Protein AF-H8WH70-F1 (afdb_monomer_lite)

Sequence (294 aa):
MSYQLSHCEQKYVESQSQKEDKSSRESLALGEIQIDGNFLSKYRKFVKLRIENEFGDESVRRLPQNLEIHMALKKLFNFLLGGRKTPIKVADELVLDLKKGDILRLPENLKIWVKTLNSERTDFEEILPILDSSCLPLETLKLENARLHNLQNLVFRTAQNVEIWGVHDEDSDDSGSESDGEDGNEEEEEEEDEQELWLSEFQKLPNKNIFIDYRLYEQARIMDLIEFWMENGKEIGTIWNFGRRPCENLFRELDTIKKEIGGAYRRVSIRNALILPLNDASQLISSQNAKVPL

Structure (mmCIF, N/CA/C/O backbone):
data_AF-H8WH70-F1
#
_entry.id   AF-H8WH70-F1
#
loop_
_atom_site.group_PDB
_atom_site.id
_atom_site.type_symbol
_atom_site.label_atom_id
_atom_site.label_alt_id
_atom_site.label_comp_id
_atom_site.label_asym_id
_atom_site.label_entity_id
_atom_site.label_seq_id
_atom_site.pdbx_PDB_ins_code
_atom_site.Cartn_x
_atom_site.Cartn_y
_atom_site.Cartn_z
_atom_site.occupancy
_atom_site.B_iso_or_equiv
_atom_site.auth_seq_id
_atom_site.auth_comp_id
_atom_site.auth_asym_id
_atom_site.auth_atom_id
_atom_site.pdbx_PDB_model_num
ATOM 1 N N . MET A 1 1 ? -18.800 -9.204 10.942 1.00 53.69 1 MET A N 1
ATOM 2 C CA . MET A 1 1 ? -19.639 -8.592 12.005 1.00 53.69 1 MET A CA 1
ATOM 3 C C . MET A 1 1 ? -19.230 -7.131 12.139 1.00 53.69 1 MET A C 1
ATOM 5 O O . MET A 1 1 ? -18.062 -6.879 12.412 1.00 53.69 1 MET A O 1
ATOM 9 N N . SER A 1 2 ? -20.137 -6.196 11.869 1.00 51.31 2 SER A N 1
ATOM 10 C CA . SER A 1 2 ? -19.906 -4.748 11.870 1.00 51.31 2 SER A CA 1
ATOM 11 C C . SER A 1 2 ? -20.588 -4.090 13.076 1.00 51.31 2 SER A C 1
ATOM 13 O O . SER A 1 2 ? -21.641 -4.518 13.556 1.00 51.31 2 SER A O 1
ATOM 15 N N . TYR A 1 3 ? -19.961 -3.042 13.607 1.00 61.47 3 TYR A N 1
ATOM 16 C CA . TYR A 1 3 ? -20.481 -2.278 14.740 1.00 61.47 3 TYR A CA 1
ATOM 17 C C . TYR A 1 3 ? -20.693 -0.838 14.291 1.00 61.47 3 TYR A C 1
ATOM 19 O O . TYR A 1 3 ? -19.752 -0.197 13.833 1.00 61.47 3 TYR A O 1
ATOM 27 N N . GLN A 1 4 ? -21.906 -0.314 14.454 1.00 62.16 4 GLN A N 1
ATOM 28 C CA . GLN A 1 4 ? -22.239 1.055 14.077 1.00 62.16 4 GLN A CA 1
ATOM 29 C C . GLN A 1 4 ? -22.869 1.787 15.263 1.00 62.16 4 GLN A C 1
ATOM 31 O O . GLN A 1 4 ? -23.868 1.353 15.842 1.00 62.16 4 GLN A O 1
ATOM 36 N N . LEU A 1 5 ? -22.317 2.941 15.628 1.00 53.22 5 LEU A N 1
ATOM 37 C CA . LEU A 1 5 ? -22.967 3.846 16.569 1.00 53.22 5 LEU A CA 1
ATOM 38 C C . LEU A 1 5 ? -23.695 4.928 15.771 1.00 53.22 5 LEU A C 1
ATOM 40 O O . LEU A 1 5 ? -23.075 5.619 14.972 1.00 53.22 5 LEU A O 1
ATOM 44 N N . SER A 1 6 ? -25.004 5.073 15.972 1.00 59.25 6 SER A N 1
ATOM 45 C CA . SER A 1 6 ? -25.808 6.055 15.234 1.00 59.25 6 SER A CA 1
ATOM 46 C C . SER A 1 6 ? -26.632 6.928 16.172 1.00 59.25 6 SER A C 1
ATOM 48 O O . SER A 1 6 ? -27.155 6.483 17.203 1.00 59.25 6 SER A O 1
ATOM 50 N N . HIS A 1 7 ? -26.756 8.200 15.800 1.00 52.31 7 HIS A N 1
ATOM 51 C CA . HIS A 1 7 ? -27.693 9.110 16.434 1.00 52.31 7 HIS A CA 1
ATOM 52 C C . HIS A 1 7 ? -29.081 8.885 15.825 1.00 52.31 7 HIS A C 1
ATOM 54 O O . HIS A 1 7 ? -29.274 9.008 14.618 1.00 52.31 7 HIS A O 1
ATOM 60 N N . CYS A 1 8 ? -30.059 8.518 16.652 1.00 56.91 8 CYS A N 1
ATOM 61 C CA . CYS A 1 8 ? -31.410 8.272 16.173 1.00 56.91 8 CYS A CA 1
ATOM 62 C C . CYS A 1 8 ? -32.201 9.584 16.192 1.00 56.91 8 CYS A C 1
ATOM 64 O O . CYS A 1 8 ? -32.620 10.050 17.252 1.00 56.91 8 CYS A O 1
ATOM 66 N N . GLU A 1 9 ? -32.422 10.178 15.018 1.00 48.84 9 GLU A N 1
ATOM 67 C CA . GLU A 1 9 ? -33.269 11.373 14.883 1.00 48.84 9 GLU A CA 1
ATOM 68 C C . GLU A 1 9 ? -34.769 11.061 14.905 1.00 48.84 9 GLU A C 1
ATOM 70 O O . GLU A 1 9 ? -35.591 11.956 15.122 1.00 48.84 9 GLU A O 1
ATOM 75 N N . GLN A 1 10 ? -35.141 9.790 14.715 1.00 48.34 10 GLN A N 1
ATOM 76 C CA . GLN A 1 10 ? -36.536 9.367 14.751 1.00 48.34 10 GLN A CA 1
ATOM 77 C C . GLN A 1 10 ? -37.140 9.623 16.137 1.00 48.34 10 GLN A C 1
ATOM 79 O O . GLN A 1 10 ? -36.789 8.997 17.140 1.00 48.34 10 GLN A O 1
ATOM 84 N N . LYS A 1 11 ? -38.085 10.565 16.159 1.00 50.88 11 LYS A N 1
ATOM 85 C CA . LYS A 1 11 ? -38.928 10.925 17.296 1.00 50.88 11 LYS A CA 1
ATOM 86 C C . LYS A 1 11 ? -39.788 9.720 17.686 1.00 50.88 11 LYS A C 1
ATOM 88 O O . LYS A 1 11 ? -40.728 9.380 16.977 1.00 50.88 11 LYS A O 1
ATOM 93 N N . TYR A 1 12 ? -39.482 9.081 18.813 1.00 53.69 12 TYR A N 1
ATOM 94 C CA . TYR A 1 12 ? -40.254 7.937 19.309 1.00 53.69 12 TYR A CA 1
ATOM 95 C C . TYR A 1 12 ? -41.153 8.337 20.484 1.00 53.69 12 TYR A C 1
ATOM 97 O O . TYR A 1 12 ? -40.737 9.125 21.333 1.00 53.69 12 TYR A O 1
ATOM 105 N N . VAL A 1 13 ? -42.366 7.779 20.546 1.00 50.16 13 VAL A N 1
ATOM 106 C CA . VAL A 1 13 ? -43.286 7.929 21.687 1.00 50.16 13 VAL A CA 1
ATOM 107 C C . VAL A 1 13 ? -42.958 6.850 22.722 1.00 50.16 13 VAL A C 1
ATOM 109 O O . VAL A 1 13 ? -42.978 5.664 22.407 1.00 50.16 13 VAL A O 1
ATOM 112 N N . GLU A 1 14 ? -42.632 7.249 23.952 1.00 51.34 14 GLU A N 1
ATOM 113 C CA . GLU A 1 14 ? -42.300 6.324 25.050 1.00 51.34 14 GLU A CA 1
ATOM 114 C C . GLU A 1 14 ? -43.412 5.293 25.333 1.00 51.34 14 GLU A C 1
ATOM 116 O O . GLU A 1 14 ? -44.601 5.636 25.375 1.00 51.34 14 GLU A O 1
ATOM 121 N N . SER A 1 15 ? -43.018 4.045 25.618 1.00 53.97 15 SER A N 1
ATOM 122 C CA . SER A 1 15 ? -43.912 3.010 26.159 1.00 53.97 15 SER A CA 1
ATOM 123 C C . SER A 1 15 ? -44.280 3.299 27.624 1.00 53.97 15 SER A C 1
ATOM 125 O O . SER A 1 15 ? -43.563 4.014 28.321 1.00 53.97 15 SER A O 1
ATOM 127 N N . GLN A 1 16 ? -45.387 2.736 28.127 1.00 50.12 16 GLN A N 1
ATOM 128 C CA . GLN A 1 16 ? -45.854 2.957 29.512 1.00 50.12 16 GLN A CA 1
ATOM 129 C C . GLN A 1 16 ? -44.801 2.598 30.578 1.00 50.12 16 GLN A C 1
ATOM 131 O O . GLN A 1 16 ? -44.594 3.379 31.499 1.00 50.12 16 GLN A O 1
ATOM 136 N N . SER A 1 17 ? -44.043 1.516 30.385 1.00 52.09 17 SER A N 1
ATOM 137 C CA . SER A 1 17 ? -42.942 1.116 31.278 1.00 52.09 17 SER A CA 1
ATOM 138 C C . SER A 1 17 ? -41.791 2.128 31.360 1.00 52.09 17 SER A C 1
ATOM 140 O O . SER A 1 17 ? -41.092 2.192 32.363 1.00 52.09 17 SER A O 1
ATOM 142 N N . GLN A 1 18 ? -41.590 2.944 30.319 1.00 50.44 18 GLN A N 1
ATOM 143 C CA . GLN A 1 18 ? -40.553 3.985 30.275 1.00 50.44 18 GLN A CA 1
ATOM 144 C C . GLN A 1 18 ? -41.021 5.300 30.919 1.00 50.44 18 GLN A C 1
ATOM 146 O O . GLN A 1 18 ? -40.196 6.159 31.222 1.00 50.44 18 GLN A O 1
ATOM 151 N N . LYS A 1 19 ? -42.332 5.458 31.149 1.00 52.22 19 LYS A N 1
ATOM 152 C CA . LYS A 1 19 ? -42.906 6.609 31.861 1.00 52.22 19 LYS A CA 1
ATOM 153 C C . LYS A 1 19 ? -42.832 6.447 33.377 1.00 52.22 19 LYS A C 1
ATOM 155 O O . LYS A 1 19 ? -42.728 7.447 34.072 1.00 52.22 19 LYS A O 1
ATOM 160 N N . GLU A 1 20 ? -42.857 5.222 33.891 1.00 47.50 20 GLU A N 1
ATOM 161 C CA . GLU A 1 20 ? -42.817 4.956 35.337 1.00 47.50 20 GLU A CA 1
ATOM 162 C C . GLU A 1 20 ? -41.430 5.237 35.955 1.00 47.50 20 GLU A C 1
ATOM 164 O O . GLU A 1 20 ? -41.351 5.706 37.087 1.00 47.50 20 GLU A O 1
ATOM 169 N N . ASP A 1 21 ? -40.346 5.105 35.177 1.00 48.50 21 ASP A N 1
ATOM 170 C CA . ASP A 1 21 ? -38.965 5.459 35.576 1.00 48.50 21 ASP A CA 1
ATOM 171 C C . ASP A 1 21 ? -38.731 6.988 35.714 1.00 48.50 21 ASP A C 1
ATOM 173 O O . ASP A 1 21 ? -37.667 7.438 36.139 1.00 48.50 21 ASP A O 1
ATOM 177 N N . LYS A 1 22 ? -39.729 7.822 35.372 1.00 47.59 22 LYS A N 1
ATOM 178 C CA . LYS A 1 22 ? -39.686 9.288 35.548 1.00 47.59 22 LYS A CA 1
ATOM 179 C C . LYS A 1 22 ? -39.993 9.740 36.976 1.00 47.59 22 LYS A C 1
ATOM 181 O O . LYS A 1 22 ? -39.433 10.735 37.433 1.00 47.59 22 LYS A O 1
ATOM 186 N N . SER A 1 23 ? -40.821 8.990 37.709 1.00 50.69 23 SER A N 1
ATOM 187 C CA . SER A 1 23 ? -41.337 9.408 39.023 1.00 50.69 23 SER A CA 1
ATOM 188 C C . SER A 1 23 ? -40.252 9.604 40.088 1.00 50.69 23 SER A C 1
ATOM 190 O O . SER A 1 23 ? -40.472 10.338 41.045 1.00 50.69 23 SER A O 1
ATOM 192 N N . SER A 1 24 ? -39.098 8.951 39.953 1.00 46.25 24 SER A N 1
ATOM 193 C CA . SER A 1 24 ? -37.993 9.018 40.917 1.00 46.25 24 SER A CA 1
ATOM 194 C C . SER A 1 24 ? -36.972 10.123 40.611 1.00 46.25 24 SER A C 1
ATOM 196 O O . SER A 1 24 ? -36.137 10.422 41.460 1.00 46.25 24 SER A O 1
ATOM 198 N N . ARG A 1 25 ? -37.027 10.742 39.420 1.00 44.59 25 ARG A N 1
ATOM 199 C CA . ARG A 1 25 ? -36.109 11.818 38.987 1.00 44.59 25 ARG A CA 1
ATOM 200 C C . ARG A 1 25 ? -36.767 13.195 38.869 1.00 44.59 25 ARG A C 1
ATOM 202 O O . ARG A 1 25 ? -36.055 14.173 38.682 1.00 44.59 25 ARG A O 1
ATOM 209 N N . GLU A 1 26 ? -38.094 13.265 38.964 1.00 52.88 26 GLU A N 1
ATOM 210 C CA . GLU A 1 26 ? -38.903 14.480 38.764 1.00 52.88 26 GLU A CA 1
ATOM 211 C C . GLU A 1 26 ? -39.469 15.065 40.078 1.00 52.88 26 GLU A C 1
ATOM 213 O O . GLU A 1 26 ? -40.305 15.966 40.043 1.00 52.88 26 GLU A O 1
ATOM 218 N N . SER A 1 27 ? -39.030 14.591 41.254 1.00 52.28 27 SER A N 1
ATOM 219 C CA . SER A 1 27 ? -39.381 15.244 42.522 1.00 52.28 27 SER A CA 1
ATOM 220 C C . SER A 1 27 ? -38.612 16.561 42.652 1.00 52.28 27 SER A C 1
ATOM 222 O O . SER A 1 27 ? -37.427 16.546 42.988 1.00 52.28 27 SER A O 1
ATOM 224 N N . LEU A 1 28 ? -39.281 17.683 42.386 1.00 53.41 28 LEU A N 1
ATOM 225 C CA . LEU A 1 28 ? -38.739 19.015 42.657 1.00 53.41 28 LEU A CA 1
ATOM 226 C C . LEU A 1 28 ? -38.377 19.120 44.143 1.00 53.41 28 LEU A C 1
ATOM 228 O O . LEU A 1 28 ? -39.193 18.804 45.016 1.00 53.41 28 LEU A O 1
ATOM 232 N N . ALA A 1 29 ? -37.148 19.537 44.433 1.00 49.06 29 ALA A N 1
ATOM 233 C CA . ALA A 1 29 ? -36.724 19.779 45.805 1.00 49.06 29 ALA A CA 1
ATOM 234 C C . ALA A 1 29 ? -37.395 21.051 46.355 1.00 49.06 29 ALA A C 1
ATOM 236 O O . ALA A 1 29 ? -37.843 21.929 45.615 1.00 49.06 29 ALA A O 1
ATOM 237 N N . LEU A 1 30 ? -37.470 21.167 47.683 1.00 33.56 30 LEU A N 1
ATOM 238 C CA . LEU A 1 30 ? -38.091 22.311 48.349 1.00 33.56 30 LEU A CA 1
ATOM 239 C C . LEU A 1 30 ? -37.309 23.599 48.013 1.00 33.56 30 LEU A C 1
ATOM 241 O O . LEU A 1 30 ? -36.189 23.779 48.484 1.00 33.56 30 LEU A O 1
ATOM 245 N N . GLY A 1 31 ? -37.895 24.468 47.180 1.00 40.88 31 GLY A N 1
ATOM 246 C CA . GLY A 1 31 ? -37.274 25.706 46.680 1.00 40.88 31 GLY A CA 1
ATOM 247 C C . GLY A 1 31 ? -37.166 25.810 45.152 1.00 40.88 31 GLY A C 1
ATOM 248 O O . GLY A 1 31 ? -36.866 26.889 44.647 1.00 40.88 31 GLY A O 1
ATOM 249 N N . GLU A 1 32 ? -37.444 24.739 44.407 1.00 43.69 32 GLU A N 1
ATOM 250 C CA . GLU A 1 32 ? -37.451 24.771 42.941 1.00 43.69 32 GLU A CA 1
ATOM 251 C C . GLU A 1 32 ? -38.824 25.203 42.402 1.00 43.69 32 GLU A C 1
ATOM 253 O O . GLU A 1 32 ? -39.864 24.691 42.818 1.00 43.69 32 GLU A O 1
ATOM 258 N N . ILE A 1 33 ? -38.834 26.153 41.461 1.00 49.28 33 ILE A N 1
ATOM 259 C CA . ILE A 1 33 ? -40.048 26.631 40.788 1.00 49.28 33 ILE A CA 1
ATOM 260 C C . ILE A 1 33 ? -39.930 26.307 39.299 1.00 49.28 33 ILE A C 1
ATOM 262 O O . ILE A 1 33 ? -39.035 26.800 38.616 1.00 49.28 33 ILE A O 1
ATOM 266 N N . GLN A 1 34 ? -40.858 25.496 38.794 1.00 47.78 34 GLN A N 1
ATOM 267 C CA . GLN A 1 34 ? -41.011 25.218 37.369 1.00 47.78 34 GLN A CA 1
ATOM 268 C C . GLN A 1 34 ? -41.993 26.225 36.755 1.00 47.78 34 GLN A C 1
ATOM 270 O O . GLN A 1 34 ? -43.126 26.348 37.219 1.00 47.78 34 GLN A O 1
ATOM 275 N N . ILE A 1 35 ? -41.569 26.930 35.706 1.00 40.97 35 ILE A N 1
ATOM 276 C CA . ILE A 1 35 ? -42.408 27.868 34.944 1.00 40.97 35 ILE A CA 1
ATOM 277 C C . ILE A 1 35 ? -42.761 27.222 33.593 1.00 40.97 35 ILE A C 1
ATOM 279 O O . ILE A 1 35 ? -41.939 26.505 33.029 1.00 40.97 35 ILE A O 1
ATOM 283 N N . ASP A 1 36 ? -43.993 27.445 33.120 1.00 38.25 36 ASP A N 1
ATOM 284 C CA . ASP A 1 36 ? -44.612 26.859 31.915 1.00 38.25 36 ASP A CA 1
ATOM 285 C C . ASP A 1 36 ? -44.826 25.338 31.955 1.00 38.25 36 ASP A C 1
ATOM 287 O O . ASP A 1 36 ? -44.148 24.547 31.300 1.00 38.25 36 ASP A O 1
ATOM 291 N N . GLY A 1 37 ? -45.838 24.943 32.736 1.00 48.38 37 GLY A N 1
ATOM 292 C CA . GLY A 1 37 ? -46.278 23.569 32.975 1.00 48.38 37 GLY A CA 1
ATOM 293 C C . GLY A 1 37 ? -46.032 22.571 31.836 1.00 48.38 37 GLY A C 1
ATOM 294 O O . GLY A 1 37 ? -46.544 22.707 30.732 1.00 48.38 37 GLY A O 1
ATOM 295 N N . ASN A 1 38 ? -45.279 21.522 32.168 1.00 51.47 38 ASN A N 1
ATOM 296 C CA . ASN A 1 38 ? -45.181 20.225 31.498 1.00 51.47 38 ASN A CA 1
ATOM 297 C C . ASN A 1 38 ? -45.275 20.184 29.957 1.00 51.47 38 ASN A C 1
ATOM 299 O O . ASN A 1 38 ? -45.849 19.246 29.401 1.00 51.47 38 ASN A O 1
ATOM 303 N N . PHE A 1 39 ? -44.617 21.095 29.234 1.00 45.25 39 PHE A N 1
ATOM 304 C CA . PHE A 1 39 ? -44.285 20.842 27.826 1.00 45.25 39 PHE A CA 1
ATOM 305 C C . PHE A 1 39 ? -42.979 20.044 27.702 1.00 45.25 39 PHE A C 1
ATOM 307 O O . PHE A 1 39 ? -42.038 20.411 27.002 1.00 45.25 39 PHE A O 1
ATOM 314 N N . LEU A 1 40 ? -42.914 18.900 28.390 1.00 48.03 40 LEU A N 1
ATOM 315 C CA . LEU A 1 40 ? -41.902 17.894 28.097 1.00 48.03 40 LEU A CA 1
ATOM 316 C C . LEU A 1 40 ? -42.238 17.305 26.726 1.00 48.03 40 LEU A C 1
ATOM 318 O O . LEU A 1 40 ? -43.254 16.623 26.565 1.00 48.03 40 LEU A O 1
ATOM 322 N N . SER A 1 41 ? -41.390 17.566 25.727 1.00 46.66 41 SER A N 1
ATOM 323 C CA . SER A 1 41 ? -41.472 16.885 24.434 1.00 46.66 41 SER A CA 1
ATOM 324 C C . SER A 1 41 ? -41.637 15.379 24.674 1.00 46.66 41 SER A C 1
ATOM 326 O O . SER A 1 41 ? -40.759 14.737 25.252 1.00 46.66 41 SER A O 1
ATOM 328 N N . LYS A 1 42 ? -42.753 14.794 24.208 1.00 51.25 42 LYS A N 1
ATOM 329 C CA . LYS A 1 42 ? -42.999 13.333 24.236 1.00 51.25 42 LYS A CA 1
ATOM 330 C C . LYS A 1 42 ? -41.977 12.544 23.408 1.00 51.25 42 LYS A C 1
ATOM 332 O O . LYS A 1 42 ? -42.004 11.317 23.412 1.00 51.25 42 LYS A O 1
ATOM 337 N N . TYR A 1 43 ? -41.110 13.257 22.696 1.00 49.53 43 TYR A N 1
ATOM 338 C CA . TYR A 1 43 ? -40.073 12.739 21.831 1.00 49.53 43 TYR A CA 1
ATOM 339 C C . TYR A 1 43 ? -38.712 13.098 22.421 1.00 49.53 43 TYR A C 1
ATOM 341 O O . TYR A 1 43 ? -38.390 14.280 22.576 1.00 49.53 43 TYR A O 1
ATOM 349 N N . ARG A 1 44 ? -37.906 12.079 22.725 1.00 54.97 44 ARG A N 1
ATOM 350 C CA . ARG A 1 44 ? -36.507 12.248 23.129 1.00 54.97 44 ARG A CA 1
ATOM 351 C C . ARG A 1 44 ? -35.589 11.729 22.027 1.00 54.97 44 ARG A C 1
ATOM 353 O O . ARG A 1 44 ? -35.833 10.661 21.470 1.00 54.97 44 ARG A O 1
ATOM 360 N N . LYS A 1 45 ? -34.531 12.487 21.739 1.00 57.94 45 LYS A N 1
ATOM 361 C CA . LYS A 1 45 ? -33.383 12.018 20.953 1.00 57.94 45 LYS A CA 1
ATOM 362 C C . LYS A 1 45 ? -32.544 11.094 21.844 1.00 57.94 45 LYS A C 1
ATOM 364 O O . LYS A 1 45 ? -32.428 11.343 23.045 1.00 57.94 45 LYS A O 1
ATOM 369 N N . PHE A 1 46 ? -32.004 10.012 21.293 1.00 61.81 46 PHE A N 1
ATOM 370 C CA . PHE A 1 46 ? -31.097 9.118 22.017 1.00 61.81 46 PHE A CA 1
ATOM 371 C C . PHE A 1 46 ? -30.047 8.529 21.077 1.00 61.81 46 PHE A C 1
ATOM 373 O O . PHE A 1 46 ? -30.286 8.332 19.883 1.00 61.81 46 PHE A O 1
ATOM 380 N N . VAL A 1 47 ? -28.887 8.206 21.642 1.00 67.19 47 VAL A N 1
ATOM 381 C CA . VAL A 1 47 ? -27.835 7.461 20.947 1.00 67.19 47 VAL A CA 1
ATOM 382 C C . VAL A 1 47 ? -28.168 5.970 21.021 1.00 67.19 47 VAL A C 1
ATOM 384 O O . VAL A 1 47 ? -28.521 5.461 22.092 1.00 67.19 47 VAL A O 1
ATOM 387 N N . LYS A 1 48 ? -28.068 5.258 19.895 1.00 74.56 48 LYS A N 1
ATOM 388 C CA . LYS A 1 48 ? -28.216 3.798 19.852 1.00 74.56 48 LYS A CA 1
ATOM 389 C C . LYS A 1 48 ? -26.939 3.140 19.337 1.00 74.56 48 LYS A C 1
ATOM 391 O O . LYS A 1 48 ? -26.334 3.605 18.374 1.00 7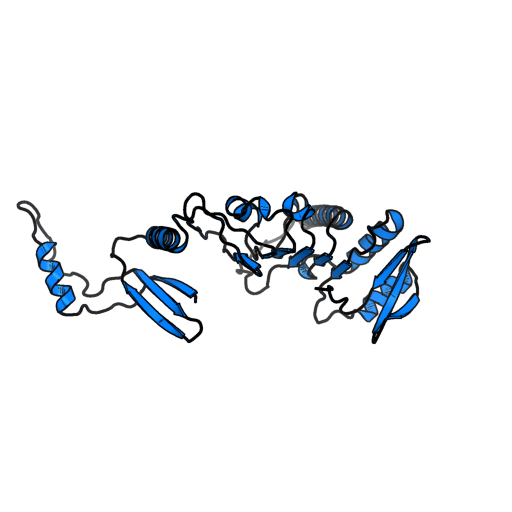4.56 48 LYS A O 1
ATOM 396 N N . LEU A 1 49 ? -26.553 2.044 19.980 1.00 72.56 49 LEU A N 1
ATOM 397 C CA . LEU A 1 49 ? -25.566 1.102 19.470 1.00 72.56 49 LEU A CA 1
ATOM 398 C C . LEU A 1 49 ? -26.286 0.087 18.591 1.00 72.56 49 LEU A C 1
ATOM 400 O O . LEU A 1 49 ? -27.203 -0.579 19.069 1.00 72.56 49 LEU A O 1
ATOM 404 N N . ARG A 1 50 ? -25.873 -0.007 17.332 1.00 74.62 50 ARG A N 1
ATOM 405 C CA . ARG A 1 50 ? -26.316 -1.001 16.360 1.00 74.62 50 ARG A CA 1
ATOM 406 C C . ARG A 1 50 ? -25.170 -1.988 16.135 1.00 74.62 50 ARG A C 1
ATOM 408 O O . ARG A 1 50 ? -24.029 -1.582 15.931 1.00 74.62 50 ARG A O 1
ATOM 415 N N . ILE A 1 51 ? -25.471 -3.275 16.210 1.00 69.62 51 ILE A N 1
ATOM 416 C CA . ILE A 1 51 ? -24.544 -4.357 15.875 1.00 69.62 51 ILE A CA 1
ATOM 417 C C . ILE A 1 51 ? -25.204 -5.147 14.764 1.00 69.62 51 ILE A C 1
ATOM 419 O O . ILE A 1 51 ? -26.336 -5.594 14.939 1.00 69.62 51 ILE A O 1
ATOM 423 N N . GLU A 1 52 ? -24.500 -5.307 13.657 1.00 72.44 52 GLU A N 1
ATOM 424 C CA . GLU A 1 52 ? -24.983 -6.022 12.487 1.00 72.44 52 GLU A CA 1
ATOM 425 C C . GLU A 1 52 ? -24.002 -7.152 12.164 1.00 72.44 52 GLU A C 1
ATOM 427 O O . GLU A 1 52 ? -22.778 -6.991 12.225 1.00 72.44 52 GLU A O 1
ATOM 432 N N . ASN A 1 53 ? -24.513 -8.350 11.901 1.00 72.00 53 ASN A N 1
ATOM 433 C CA . ASN A 1 53 ? -23.672 -9.431 11.399 1.00 72.00 53 ASN A CA 1
ATOM 434 C C . ASN A 1 53 ? -23.697 -9.468 9.864 1.00 72.00 53 ASN A C 1
ATOM 436 O O . ASN A 1 53 ? -24.491 -8.801 9.212 1.00 72.00 53 ASN A O 1
ATOM 440 N N . GLU A 1 54 ? -22.805 -10.260 9.276 1.00 73.31 54 GLU A N 1
ATOM 441 C CA . GLU A 1 54 ? -22.707 -10.418 7.815 1.00 73.31 54 GLU A CA 1
ATOM 442 C C . GLU A 1 54 ? -23.940 -11.080 7.174 1.00 73.31 54 GLU A C 1
ATOM 444 O O . GLU A 1 54 ? -24.078 -11.085 5.955 1.00 73.31 54 GLU A O 1
ATOM 449 N N . PHE A 1 55 ? -24.849 -11.607 7.995 1.00 75.81 55 PHE A N 1
ATOM 450 C CA . PHE A 1 55 ? -26.107 -12.220 7.583 1.00 75.81 55 PHE A CA 1
ATOM 451 C C . PHE A 1 55 ? -27.299 -11.250 7.689 1.00 75.81 55 PHE A C 1
ATOM 453 O O . PHE A 1 55 ? -28.428 -11.648 7.413 1.00 75.81 55 PHE A O 1
ATOM 460 N N . GLY A 1 56 ? -27.060 -9.986 8.068 1.00 72.44 56 GLY A N 1
ATOM 461 C CA . GLY A 1 56 ? -28.089 -8.955 8.222 1.00 72.44 56 GLY A CA 1
ATOM 462 C C . GLY A 1 56 ? -28.862 -9.009 9.546 1.00 72.44 56 GLY A C 1
ATOM 463 O O . GLY A 1 56 ? -29.828 -8.263 9.710 1.00 72.44 56 GLY A O 1
ATOM 464 N N . ASP A 1 57 ? -28.465 -9.856 10.506 1.00 74.44 57 ASP A N 1
ATOM 465 C CA . ASP A 1 57 ? -29.058 -9.823 11.844 1.00 74.44 57 ASP A CA 1
ATOM 466 C C . ASP A 1 57 ? -28.614 -8.553 12.568 1.00 74.44 57 ASP A C 1
ATOM 468 O O . ASP A 1 57 ? -27.419 -8.310 12.771 1.00 74.44 57 ASP A O 1
ATOM 472 N N . GLU A 1 58 ? -29.594 -7.771 13.014 1.00 79.69 58 GLU A N 1
ATOM 473 C CA . GLU A 1 58 ? -29.371 -6.515 13.716 1.00 79.69 58 GLU A CA 1
ATOM 474 C C . GLU A 1 58 ? -29.737 -6.640 15.200 1.00 79.69 58 GLU A C 1
ATOM 476 O O . GLU A 1 58 ? -30.838 -7.059 15.566 1.00 79.69 58 GLU A O 1
ATOM 481 N N . SER A 1 59 ? -28.846 -6.183 16.080 1.00 72.12 59 SER A N 1
ATOM 482 C CA . SER A 1 59 ? -29.185 -5.894 17.474 1.00 72.12 59 SER A CA 1
ATOM 483 C C . SER A 1 59 ? -28.985 -4.417 17.795 1.00 72.12 59 SER A C 1
ATOM 485 O O . SER A 1 59 ? -27.988 -3.798 17.422 1.00 72.12 59 SER A O 1
ATOM 487 N N . VAL A 1 60 ? -29.959 -3.836 18.503 1.00 74.00 60 VAL A N 1
ATOM 488 C CA . VAL A 1 60 ? -29.973 -2.410 18.847 1.00 74.00 60 VAL A CA 1
ATOM 489 C C . VAL A 1 60 ? -30.071 -2.225 20.350 1.00 74.00 60 VAL A C 1
ATOM 491 O O . VAL A 1 60 ? -31.012 -2.695 20.989 1.00 74.00 60 VAL A O 1
ATOM 494 N N . ARG A 1 61 ? -29.146 -1.452 20.920 1.00 72.50 61 ARG A N 1
ATOM 495 C CA . ARG A 1 61 ? -29.154 -1.065 22.332 1.00 72.50 61 ARG A CA 1
ATOM 496 C C . ARG A 1 61 ? -29.205 0.451 22.484 1.00 72.50 61 ARG A C 1
ATOM 498 O O . ARG A 1 61 ? -28.343 1.165 21.981 1.00 72.50 61 ARG A O 1
ATOM 505 N N . ARG A 1 62 ? -30.191 0.951 23.234 1.00 74.06 62 ARG A N 1
ATOM 506 C CA . ARG A 1 62 ? -30.264 2.371 23.620 1.00 74.06 62 ARG A CA 1
ATOM 507 C C . ARG A 1 62 ? -29.194 2.695 24.660 1.00 74.06 62 ARG A C 1
ATOM 509 O O . ARG A 1 62 ? -29.006 1.934 25.611 1.00 74.06 62 ARG A O 1
ATOM 516 N N . LEU A 1 63 ? -28.522 3.827 24.486 1.00 71.06 63 LEU A N 1
ATOM 517 C CA . LEU A 1 63 ? -27.537 4.349 25.428 1.00 71.06 63 LEU A CA 1
ATOM 518 C C . LEU A 1 63 ? -28.137 5.493 26.271 1.00 71.06 63 LEU A C 1
ATOM 520 O O . LEU A 1 63 ? -29.143 6.084 25.871 1.00 71.06 63 LEU A O 1
ATOM 524 N N . PRO A 1 64 ? -27.561 5.803 27.450 1.00 73.62 64 PRO A N 1
ATOM 525 C CA . PRO A 1 64 ? -28.021 6.906 28.296 1.00 73.62 64 PRO A CA 1
ATOM 526 C C . PRO A 1 64 ? -28.070 8.245 27.542 1.00 73.62 64 PRO A C 1
ATOM 528 O O . PRO A 1 64 ? -27.172 8.543 26.761 1.00 73.62 64 PRO A O 1
ATOM 531 N N . GLN A 1 65 ? -29.091 9.067 27.807 1.00 60.34 65 GLN A N 1
ATOM 532 C CA . GLN A 1 65 ? -29.381 10.293 27.036 1.00 60.34 65 GLN A CA 1
ATOM 533 C C . GLN A 1 65 ? -28.298 11.374 27.093 1.00 60.34 65 GLN A C 1
ATOM 535 O O . GLN A 1 65 ? -28.165 12.129 26.139 1.00 60.34 65 GLN A O 1
ATOM 540 N N . ASN A 1 66 ? -27.504 11.416 28.163 1.00 68.75 66 ASN A N 1
ATOM 541 C CA . ASN A 1 66 ? -26.444 12.415 28.336 1.00 68.75 66 ASN A CA 1
ATOM 542 C C . ASN A 1 66 ? -25.064 11.877 27.925 1.00 68.75 66 ASN A C 1
ATOM 544 O O . ASN A 1 66 ? -24.046 12.479 28.253 1.00 68.75 66 ASN A O 1
ATOM 548 N N . LEU A 1 67 ? -25.004 10.701 27.291 1.00 69.25 67 LEU A N 1
ATOM 549 C CA . LEU A 1 67 ? -23.740 10.120 26.864 1.00 69.25 67 LEU A CA 1
ATOM 550 C C . LEU A 1 67 ? -23.364 10.668 25.488 1.00 69.25 67 LEU A C 1
ATOM 552 O O . LEU A 1 67 ? -24.007 10.350 24.489 1.00 69.25 67 LEU A O 1
ATOM 556 N N . GLU A 1 68 ? -22.294 11.456 25.440 1.00 73.25 68 GLU A N 1
ATOM 557 C CA . GLU A 1 68 ? -21.729 11.943 24.184 1.00 73.25 68 GLU A CA 1
ATOM 558 C C . GLU A 1 68 ? -21.285 10.760 23.303 1.00 73.25 68 GLU A C 1
ATOM 560 O O . GLU A 1 68 ? -20.712 9.781 23.792 1.00 73.25 68 GLU A O 1
ATOM 565 N N . ILE A 1 69 ? -21.536 10.842 21.991 1.00 71.75 69 ILE A N 1
ATOM 566 C CA . ILE A 1 69 ? -21.256 9.768 21.014 1.00 71.75 69 ILE A CA 1
ATOM 567 C C . ILE A 1 69 ? -19.799 9.311 21.110 1.00 71.75 69 ILE A C 1
ATOM 569 O O . ILE A 1 69 ? -19.514 8.118 21.189 1.00 71.75 69 ILE A O 1
ATOM 573 N N . HIS A 1 70 ? -18.868 10.258 21.200 1.00 67.44 70 HIS A N 1
ATOM 574 C CA . HIS A 1 70 ? -17.450 9.947 21.309 1.00 67.44 70 HIS A CA 1
ATOM 575 C C . HIS A 1 70 ? -17.106 9.208 22.623 1.00 67.44 70 HIS A C 1
ATOM 577 O O . HIS A 1 70 ? -16.181 8.395 22.658 1.00 67.44 70 HIS A O 1
ATOM 583 N N . MET A 1 71 ? -17.837 9.460 23.721 1.00 75.56 71 MET A N 1
ATOM 584 C CA . MET A 1 71 ? -17.659 8.745 24.990 1.00 75.56 71 MET A CA 1
ATOM 585 C C . MET A 1 71 ? -18.239 7.334 24.905 1.00 75.56 71 MET A C 1
ATOM 587 O O . MET A 1 71 ? -17.669 6.401 25.473 1.00 75.56 71 MET A O 1
ATOM 591 N N . ALA A 1 72 ? -19.358 7.170 24.196 1.00 75.31 72 ALA A N 1
ATOM 592 C CA . ALA A 1 72 ? -19.927 5.864 23.892 1.00 75.31 72 ALA A CA 1
ATOM 593 C C . ALA A 1 72 ? -18.974 5.021 23.030 1.00 75.31 72 ALA A C 1
ATOM 595 O O . ALA A 1 72 ? -18.714 3.875 23.392 1.00 75.31 72 ALA A O 1
ATOM 596 N N . LEU A 1 73 ? -18.391 5.599 21.971 1.00 75.62 73 LEU A N 1
ATOM 597 C CA . LEU A 1 73 ? -17.369 4.944 21.144 1.00 75.62 73 LEU A CA 1
ATOM 598 C C . LEU A 1 73 ? -16.143 4.558 21.970 1.00 75.62 73 LEU A C 1
ATOM 600 O O . LEU A 1 73 ? -15.743 3.400 21.948 1.00 75.62 73 LEU A O 1
ATOM 604 N N . LYS A 1 74 ? -15.606 5.475 22.787 1.00 80.00 74 LYS A N 1
ATOM 605 C CA . LYS A 1 74 ? -14.479 5.168 23.684 1.00 80.00 74 LYS A CA 1
ATOM 606 C C . LYS A 1 74 ? -14.795 3.991 24.615 1.00 80.00 74 LYS A C 1
ATOM 608 O O . LYS A 1 74 ? -13.969 3.100 24.786 1.00 80.00 74 LYS A O 1
ATOM 613 N N . LYS A 1 75 ? -15.992 3.958 25.218 1.00 79.62 75 LYS A N 1
ATOM 614 C CA . LYS A 1 75 ? -16.424 2.841 26.080 1.00 79.62 75 LYS A CA 1
ATOM 615 C C . LYS A 1 75 ? -16.560 1.533 25.304 1.00 79.62 75 LYS A C 1
ATOM 617 O O . LYS A 1 75 ? -16.158 0.496 25.822 1.00 79.62 75 LYS A O 1
ATOM 622 N N . LEU A 1 76 ? -17.107 1.581 24.091 1.00 77.94 76 LEU A N 1
ATOM 623 C CA . LEU A 1 76 ? -17.250 0.416 23.224 1.00 77.94 76 LEU A CA 1
ATOM 624 C C . LEU A 1 76 ? -15.884 -0.148 22.825 1.00 77.94 76 LEU A C 1
ATOM 626 O O . LEU A 1 76 ? -15.639 -1.330 23.036 1.00 77.94 76 LEU A O 1
ATOM 630 N N . PHE A 1 77 ? -14.975 0.689 22.321 1.00 80.62 77 PHE A N 1
ATOM 631 C CA . PHE A 1 77 ? -13.630 0.258 21.946 1.00 80.62 77 PHE A CA 1
ATOM 632 C C . PHE A 1 77 ? -12.850 -0.27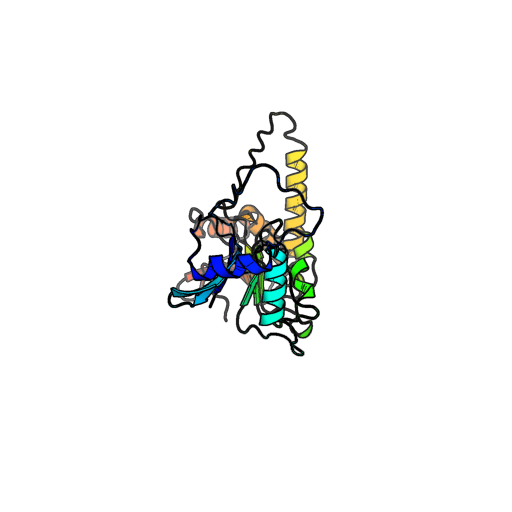6 23.150 1.00 80.62 77 PHE A C 1
ATOM 634 O O . PHE A 1 77 ? -12.230 -1.329 23.045 1.00 80.62 77 PHE A O 1
ATOM 641 N N . ASN A 1 78 ? -12.960 0.357 24.324 1.00 83.94 78 ASN A N 1
ATOM 642 C CA . ASN A 1 78 ? -12.401 -0.185 25.569 1.00 83.94 78 ASN A CA 1
ATOM 643 C C . ASN A 1 78 ? -12.977 -1.551 25.942 1.00 83.94 78 ASN A C 1
ATOM 645 O O . ASN A 1 78 ? -12.242 -2.401 26.431 1.00 83.94 78 ASN A O 1
ATOM 649 N N . PHE A 1 79 ? -14.268 -1.778 25.716 1.00 81.69 79 PHE A N 1
ATOM 650 C CA . PHE A 1 79 ? -14.895 -3.067 25.987 1.00 81.69 79 PHE A CA 1
ATOM 651 C C . PHE A 1 79 ? -14.459 -4.153 24.990 1.00 81.69 79 PHE A C 1
ATOM 653 O O . PHE A 1 79 ? -14.202 -5.281 25.396 1.00 81.69 79 PHE A O 1
ATOM 660 N N . LEU A 1 80 ? -14.360 -3.819 23.699 1.00 80.00 80 LEU A N 1
ATOM 661 C CA . LEU A 1 80 ? -14.026 -4.771 22.632 1.00 80.00 80 LEU A CA 1
ATOM 662 C C . LEU A 1 80 ? -12.524 -5.085 22.555 1.00 80.00 80 LEU A C 1
ATOM 664 O O . LEU A 1 80 ? -12.125 -6.225 22.313 1.00 80.00 80 LEU A O 1
ATOM 668 N N . LEU A 1 81 ? -11.689 -4.061 22.719 1.00 84.88 81 LEU A N 1
ATOM 669 C CA . LEU A 1 81 ? -10.257 -4.100 22.416 1.00 84.88 81 LEU A CA 1
ATOM 670 C C . LEU A 1 81 ? -9.379 -3.854 23.651 1.00 84.88 81 LEU A C 1
ATOM 672 O O . LEU A 1 81 ? -8.177 -4.106 23.598 1.00 84.88 81 LEU A O 1
ATOM 676 N N . GLY A 1 82 ? -9.946 -3.356 24.753 1.00 84.38 82 GLY A N 1
ATOM 677 C CA . GLY A 1 82 ? -9.198 -3.023 25.964 1.00 84.38 82 GLY A CA 1
ATOM 678 C C . GLY A 1 82 ? -8.838 -4.236 26.826 1.00 84.38 82 GLY A C 1
ATOM 679 O O . GLY A 1 82 ? -9.320 -5.349 26.625 1.00 84.38 82 GLY A O 1
ATOM 680 N N . GLY A 1 83 ? -7.946 -4.020 27.799 1.00 83.69 83 GLY A N 1
ATOM 681 C CA . GLY A 1 83 ? -7.516 -5.046 28.763 1.00 83.69 83 GLY A CA 1
ATOM 682 C C . GLY A 1 83 ? -6.625 -6.152 28.182 1.00 83.69 83 GLY A C 1
ATOM 683 O O . GLY A 1 83 ? -6.278 -7.104 28.886 1.00 83.69 83 GLY A O 1
ATOM 684 N N . ARG A 1 84 ? -6.239 -6.043 26.908 1.00 85.44 84 ARG A N 1
ATOM 685 C CA . ARG A 1 84 ? -5.379 -7.013 26.230 1.00 85.44 84 ARG A CA 1
ATOM 686 C C . ARG A 1 84 ? -3.933 -6.831 26.677 1.00 85.44 84 ARG A C 1
ATOM 688 O O . ARG A 1 84 ? -3.432 -5.717 26.755 1.00 85.44 84 ARG A O 1
ATOM 695 N N . LYS A 1 85 ? -3.263 -7.950 26.951 1.00 87.69 85 LYS A N 1
ATOM 696 C CA . LYS A 1 85 ? -1.823 -7.989 27.265 1.00 87.69 85 LYS A CA 1
ATOM 697 C C . LYS A 1 85 ? -0.964 -8.330 26.052 1.00 87.69 85 LYS A C 1
ATOM 699 O O . LYS A 1 85 ? 0.247 -8.168 26.097 1.00 87.69 85 LYS A O 1
ATOM 704 N N . THR A 1 86 ? -1.589 -8.858 25.005 1.00 90.88 86 THR A N 1
ATOM 705 C CA . THR A 1 86 ? -0.925 -9.305 23.785 1.00 90.88 86 THR A CA 1
ATOM 706 C C . THR A 1 86 ? -1.492 -8.557 22.585 1.00 90.88 86 THR A C 1
ATOM 708 O O . THR A 1 86 ? -2.691 -8.243 22.590 1.00 90.88 86 THR A O 1
ATOM 711 N N . PRO A 1 87 ? -0.679 -8.333 21.540 1.0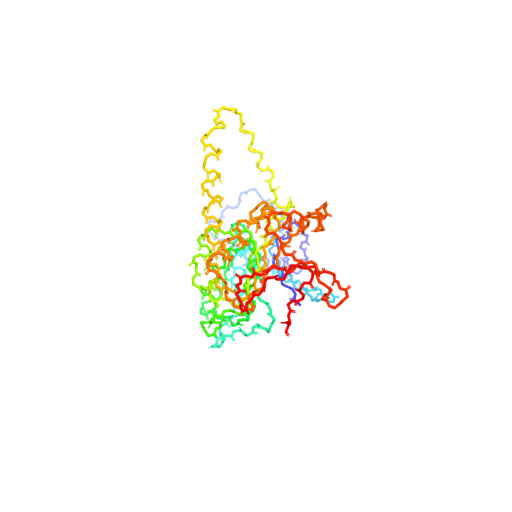0 92.62 87 PRO A N 1
ATOM 712 C CA . PRO A 1 87 ? -1.147 -7.698 20.320 1.00 92.62 87 PRO A CA 1
ATOM 713 C C . PRO A 1 87 ? -2.305 -8.460 19.672 1.00 92.62 87 PRO A C 1
ATOM 715 O O . PRO A 1 87 ? -2.384 -9.693 19.739 1.00 92.62 87 PRO A O 1
ATOM 718 N N . ILE A 1 88 ? -3.206 -7.725 19.029 1.00 92.50 88 ILE A N 1
ATOM 719 C CA . ILE A 1 88 ? -4.202 -8.290 18.117 1.00 92.50 88 ILE A CA 1
ATOM 720 C C . ILE A 1 88 ? -3.476 -8.689 16.842 1.00 92.50 88 ILE A C 1
ATOM 722 O O . ILE A 1 88 ? -2.856 -7.844 16.215 1.00 92.50 88 ILE A O 1
ATOM 726 N N . LYS A 1 89 ? -3.551 -9.960 16.452 1.00 94.75 89 LYS A N 1
ATOM 727 C CA . LYS A 1 89 ? -2.979 -10.422 15.186 1.00 94.75 89 LYS A CA 1
ATOM 728 C C . LYS A 1 89 ? -4.038 -10.345 14.098 1.00 94.75 89 LYS A C 1
ATOM 730 O O . LYS A 1 89 ? -5.045 -11.046 14.185 1.00 94.75 89 LYS A O 1
ATOM 735 N N . VAL A 1 90 ? -3.799 -9.501 13.106 1.00 92.88 90 VAL A N 1
ATOM 736 C CA . VAL A 1 90 ? -4.595 -9.418 11.882 1.00 92.88 90 VAL A CA 1
ATOM 737 C C . VAL A 1 90 ? -3.948 -10.346 10.857 1.00 92.88 90 VAL A C 1
ATOM 739 O O . VAL A 1 90 ? -2.746 -10.251 10.619 1.00 92.88 90 VAL A O 1
ATOM 742 N N . ALA A 1 91 ? -4.722 -11.299 10.333 1.00 87.00 91 ALA A N 1
ATOM 743 C CA . ALA A 1 91 ? -4.196 -12.356 9.468 1.00 87.00 91 ALA A CA 1
ATOM 744 C C . ALA A 1 91 ? -3.823 -11.832 8.076 1.00 87.00 91 ALA A C 1
ATOM 746 O O . ALA A 1 91 ? -2.722 -12.111 7.607 1.00 87.00 91 ALA A O 1
ATOM 747 N N . ASP A 1 92 ? -4.720 -11.045 7.479 1.00 90.00 92 ASP A N 1
ATOM 748 C CA . ASP A 1 92 ? -4.615 -10.633 6.081 1.00 90.00 92 ASP A CA 1
ATOM 749 C C . ASP A 1 92 ? -4.258 -9.147 5.976 1.00 90.00 92 ASP A C 1
ATOM 751 O O . ASP A 1 92 ? -3.130 -8.802 5.628 1.00 90.00 92 ASP A O 1
ATOM 755 N N . GLU A 1 93 ? -5.191 -8.262 6.337 1.00 93.12 93 GLU A N 1
ATOM 756 C CA . GLU A 1 93 ? -5.073 -6.823 6.097 1.00 93.12 93 GLU A CA 1
ATOM 757 C C . GLU A 1 93 ? -5.773 -6.002 7.186 1.00 93.12 93 GLU A C 1
ATOM 759 O O . GLU A 1 93 ? -6.891 -6.316 7.603 1.00 93.12 93 GLU A O 1
ATOM 764 N N . LEU A 1 94 ? -5.100 -4.950 7.661 1.00 93.56 94 LEU A N 1
ATOM 765 C CA . LEU A 1 94 ? -5.699 -3.913 8.499 1.00 93.56 94 LEU A CA 1
ATOM 766 C C . LEU A 1 94 ? -6.035 -2.720 7.609 1.00 93.56 94 LEU A C 1
ATOM 768 O O . LEU A 1 94 ? -5.121 -2.059 7.127 1.00 93.56 94 LEU A O 1
ATOM 772 N N . VAL A 1 95 ? -7.328 -2.445 7.444 1.00 92.06 95 VAL A N 1
ATOM 773 C CA . VAL A 1 95 ? -7.829 -1.283 6.700 1.00 92.06 95 VAL A CA 1
ATOM 774 C C . VAL A 1 95 ? -8.286 -0.209 7.682 1.00 92.06 95 VAL A C 1
ATOM 776 O O . VAL A 1 95 ? -9.081 -0.497 8.583 1.00 92.06 95 VAL A O 1
ATOM 779 N N . LEU A 1 96 ? -7.795 1.017 7.515 1.00 86.62 96 LEU A N 1
ATOM 780 C CA . LEU A 1 96 ? -8.221 2.182 8.289 1.00 86.62 96 LEU A CA 1
ATOM 781 C C . LEU A 1 96 ? -8.502 3.362 7.357 1.00 86.62 96 LEU A C 1
ATOM 783 O O . LEU A 1 96 ? -7.603 4.127 7.046 1.00 86.62 96 LEU A O 1
ATOM 787 N N . ASP A 1 97 ? -9.765 3.521 6.969 1.00 85.38 97 ASP A N 1
ATOM 788 C CA . ASP A 1 97 ? -10.265 4.662 6.193 1.00 85.38 97 ASP A CA 1
ATOM 789 C C . ASP A 1 97 ? -10.930 5.673 7.135 1.00 85.38 97 ASP A C 1
ATOM 791 O O . ASP A 1 97 ? -12.093 5.514 7.520 1.00 85.38 97 ASP A O 1
ATOM 795 N N . LEU A 1 98 ? -10.159 6.658 7.596 1.00 79.12 98 LEU A N 1
ATOM 796 C CA . LEU A 1 98 ? -10.639 7.739 8.450 1.00 79.12 98 LEU A CA 1
ATOM 797 C C . LEU A 1 98 ? -10.763 9.014 7.620 1.00 79.12 98 LEU A C 1
ATOM 799 O O . LEU A 1 98 ? -9.823 9.427 6.941 1.00 79.12 98 LEU A O 1
ATOM 803 N N . LYS A 1 99 ? -11.919 9.676 7.706 1.00 72.44 99 LYS A N 1
ATOM 804 C CA . LYS A 1 99 ? -12.130 10.963 7.043 1.00 72.44 99 LYS A CA 1
ATOM 805 C C . LYS A 1 99 ? -11.515 12.088 7.866 1.00 72.44 99 LYS A C 1
ATOM 807 O O . LYS A 1 99 ? -11.350 11.997 9.085 1.00 72.44 99 LYS A O 1
ATOM 812 N N . LYS A 1 100 ? -11.219 13.209 7.206 1.00 70.44 100 LYS A N 1
ATOM 813 C CA . LYS A 1 100 ? -10.715 14.413 7.875 1.00 70.44 100 LYS A CA 1
ATOM 814 C C . LYS A 1 100 ? -11.667 14.834 9.003 1.00 70.44 100 LYS A C 1
ATOM 816 O O . LYS A 1 100 ? -12.835 15.126 8.768 1.00 70.44 100 LYS A O 1
ATOM 821 N N . GLY A 1 101 ? -11.140 14.900 10.226 1.00 69.19 101 GLY A N 1
ATOM 822 C CA . GLY A 1 101 ? -11.899 15.266 11.427 1.00 69.19 101 GLY A CA 1
ATOM 823 C C . GLY A 1 101 ? -12.465 14.085 12.221 1.00 69.19 101 GLY A C 1
ATOM 824 O O . GLY A 1 101 ? -12.971 14.302 13.327 1.00 69.19 101 GLY A O 1
ATOM 825 N N . ASP A 1 102 ? -12.342 12.852 11.724 1.00 70.31 102 ASP A N 1
ATOM 826 C CA . ASP A 1 102 ? -12.678 11.665 12.505 1.00 70.31 102 ASP A CA 1
ATOM 827 C C . ASP A 1 102 ? -11.742 11.523 13.711 1.00 70.31 102 ASP A C 1
ATOM 829 O O . ASP A 1 102 ? -10.541 11.778 13.651 1.00 70.31 102 ASP A O 1
ATOM 833 N N . ILE A 1 103 ? -12.300 11.101 14.849 1.00 73.06 103 ILE A N 1
ATOM 834 C CA . ILE A 1 103 ? -11.534 10.865 16.078 1.00 73.06 103 ILE A CA 1
ATOM 835 C C . ILE A 1 103 ? -11.718 9.412 16.505 1.00 73.06 103 ILE A C 1
ATOM 837 O O . ILE A 1 103 ? -12.710 9.055 17.154 1.00 73.06 103 ILE A O 1
ATOM 841 N N . LEU A 1 104 ? -10.721 8.579 16.208 1.00 74.88 104 LEU A N 1
ATOM 842 C CA . LEU A 1 104 ? -10.692 7.183 16.631 1.00 74.88 104 LEU A CA 1
ATOM 843 C C . LEU A 1 104 ? -10.158 7.061 18.070 1.00 74.88 104 LEU A C 1
ATOM 845 O O . LEU A 1 104 ? -8.967 7.179 18.344 1.00 74.88 104 LEU A O 1
ATOM 849 N N . ARG A 1 105 ? -11.057 6.821 19.031 1.00 79.00 105 ARG A N 1
ATOM 850 C CA . ARG A 1 105 ? -10.701 6.708 20.459 1.00 79.00 105 ARG A CA 1
ATOM 851 C C . ARG A 1 105 ? -10.429 5.261 20.860 1.00 79.00 105 ARG A C 1
ATOM 853 O O . ARG A 1 105 ? -11.353 4.546 21.241 1.00 79.00 105 ARG A O 1
ATOM 860 N N . LEU A 1 106 ? -9.164 4.856 20.819 1.00 84.06 106 LEU A N 1
ATOM 861 C CA . LEU A 1 106 ? -8.732 3.491 21.130 1.00 84.06 106 LEU A CA 1
ATOM 862 C C . LEU A 1 106 ? -8.348 3.305 22.610 1.00 84.06 106 LEU A C 1
ATOM 864 O O . LEU A 1 106 ? -8.084 4.287 23.311 1.00 84.06 106 LEU A O 1
ATOM 868 N N . PRO A 1 107 ? -8.334 2.055 23.111 1.00 84.69 107 PRO A N 1
ATOM 869 C CA . PRO A 1 107 ? -7.856 1.750 24.452 1.00 84.69 107 PRO A CA 1
ATOM 870 C C . PRO A 1 107 ? -6.371 2.046 24.618 1.00 84.69 107 PRO A C 1
ATOM 872 O O . PRO A 1 107 ? -5.573 1.875 23.696 1.00 84.69 107 PRO A O 1
ATOM 875 N N . GLU A 1 108 ? -5.993 2.410 25.840 1.00 81.38 108 GLU A N 1
ATOM 876 C CA . GLU A 1 108 ? -4.590 2.573 26.210 1.00 81.38 108 GLU A CA 1
ATOM 877 C C . GLU A 1 108 ? -3.828 1.255 26.013 1.00 81.38 108 GLU A C 1
ATOM 879 O O . GLU A 1 108 ? -4.308 0.181 26.386 1.00 81.38 108 GLU A O 1
ATOM 884 N N . ASN A 1 109 ? -2.625 1.350 25.439 1.00 83.75 109 ASN A N 1
ATOM 885 C CA . ASN A 1 109 ? -1.734 0.224 25.136 1.00 83.75 109 ASN A CA 1
ATOM 886 C C . ASN A 1 109 ? -2.271 -0.788 24.111 1.00 83.75 109 ASN A C 1
ATOM 888 O O . ASN A 1 109 ? -1.753 -1.904 24.032 1.00 83.75 109 ASN A O 1
ATOM 892 N N . LEU A 1 110 ? -3.284 -0.430 23.313 1.00 89.06 110 LEU A N 1
ATOM 893 C CA . LEU A 1 110 ? -3.688 -1.268 22.188 1.00 89.06 110 LEU A CA 1
ATOM 894 C C . LEU A 1 110 ? -2.508 -1.444 21.222 1.00 89.06 110 LEU A C 1
ATOM 896 O O . LEU A 1 110 ? -1.920 -0.465 20.765 1.00 89.06 110 LEU A O 1
ATOM 900 N N . LYS A 1 111 ? -2.193 -2.703 20.912 1.00 94.19 111 LYS A N 1
ATOM 901 C CA . LYS A 1 111 ? -1.196 -3.089 19.916 1.00 94.19 111 LYS A CA 1
ATOM 902 C C . LYS A 1 111 ? -1.793 -4.041 18.895 1.00 94.19 111 LYS A C 1
ATOM 904 O O . LYS A 1 111 ? -2.519 -4.968 19.263 1.00 94.19 111 LYS A O 1
ATOM 909 N N . ILE A 1 112 ? -1.482 -3.812 17.626 1.00 95.00 112 ILE A N 1
ATOM 910 C CA . ILE A 1 112 ? -1.952 -4.602 16.492 1.00 95.00 112 ILE A CA 1
ATOM 911 C C . ILE A 1 112 ? -0.742 -5.057 15.683 1.00 95.00 112 ILE A C 1
ATOM 913 O O . ILE A 1 112 ? 0.102 -4.259 15.299 1.00 95.00 112 ILE A O 1
ATOM 917 N N . TRP A 1 113 ? -0.656 -6.354 15.436 1.00 97.06 113 TRP A N 1
ATOM 918 C CA . TRP A 1 113 ? 0.327 -6.953 14.553 1.00 97.06 113 TRP A CA 1
ATOM 919 C C . TRP A 1 113 ? -0.341 -7.268 13.215 1.00 97.06 113 TRP A C 1
ATOM 921 O O . TRP A 1 113 ? -1.410 -7.889 13.203 1.00 97.06 113 TRP A O 1
ATOM 931 N N . VAL A 1 114 ? 0.281 -6.860 12.109 1.00 97.38 114 VAL A N 1
ATOM 932 C CA . VAL A 1 114 ? -0.254 -7.038 10.755 1.00 97.38 114 VAL A CA 1
ATOM 933 C C . VAL A 1 114 ? 0.868 -7.207 9.729 1.00 97.38 114 VAL A C 1
ATOM 935 O O . VAL A 1 114 ? 1.966 -6.701 9.929 1.00 97.38 114 VAL A O 1
ATOM 938 N N . LYS A 1 115 ? 0.595 -7.906 8.627 1.00 97.56 115 LYS A N 1
ATOM 939 C CA . LYS A 1 115 ? 1.501 -7.998 7.468 1.00 97.56 115 LYS A CA 1
ATOM 940 C C . LYS A 1 115 ? 1.224 -6.912 6.429 1.00 97.56 115 LYS A C 1
ATOM 942 O O . LYS A 1 115 ? 2.163 -6.295 5.930 1.00 97.56 115 LYS A O 1
ATOM 947 N N . THR A 1 116 ? -0.060 -6.680 6.154 1.00 97.94 116 THR A N 1
ATOM 948 C CA . THR A 1 116 ? -0.554 -5.683 5.199 1.00 97.94 116 THR A CA 1
ATOM 949 C C . THR A 1 116 ? -1.291 -4.561 5.917 1.00 97.94 116 THR A C 1
ATOM 951 O O . THR A 1 116 ? -2.346 -4.788 6.515 1.00 97.94 116 THR A O 1
ATOM 954 N N . LEU A 1 117 ? -0.749 -3.348 5.849 1.00 97.25 117 LEU A N 1
ATOM 955 C CA . LEU A 1 117 ? -1.443 -2.142 6.287 1.00 97.25 117 LEU A CA 1
ATOM 956 C C . LEU A 1 117 ? -2.025 -1.435 5.068 1.00 97.25 117 LEU A C 1
ATOM 958 O O . LEU A 1 117 ? -1.280 -1.109 4.150 1.00 97.25 117 LEU A O 1
ATOM 962 N N . ASN A 1 118 ? -3.323 -1.163 5.095 1.00 95.94 118 ASN A N 1
ATOM 963 C CA . ASN A 1 118 ? -3.983 -0.287 4.146 1.00 95.94 118 ASN A CA 1
ATOM 964 C C . ASN A 1 118 ? -4.525 0.930 4.897 1.00 95.94 118 ASN A C 1
ATOM 966 O O . ASN A 1 118 ? -5.453 0.820 5.702 1.00 95.94 118 ASN A O 1
ATOM 970 N N . SER A 1 119 ? -3.883 2.074 4.687 1.00 92.38 119 SER A N 1
ATOM 971 C CA . SER A 1 119 ? -4.262 3.317 5.344 1.00 92.38 119 SER A CA 1
ATOM 972 C C . SER A 1 119 ? -5.327 4.097 4.581 1.00 92.38 119 SER A C 1
ATOM 974 O O . SER A 1 119 ? -5.806 5.081 5.130 1.00 92.38 119 SER A O 1
ATOM 976 N N . GLU A 1 120 ? -5.722 3.669 3.374 1.00 89.62 120 GLU A N 1
ATOM 977 C CA . GLU A 1 120 ? -6.692 4.379 2.523 1.00 89.62 120 GLU A CA 1
ATOM 978 C C . GLU A 1 120 ? -6.379 5.891 2.526 1.00 89.62 120 GLU A C 1
ATOM 980 O O . GLU A 1 120 ? -5.227 6.274 2.306 1.00 89.62 120 GLU A O 1
ATOM 985 N N . ARG A 1 121 ? -7.351 6.747 2.870 1.00 84.56 121 ARG A N 1
ATOM 986 C CA . ARG A 1 121 ? -7.194 8.211 2.966 1.00 84.56 121 ARG A CA 1
ATOM 987 C C . ARG A 1 121 ? -6.497 8.710 4.240 1.00 84.56 121 ARG A C 1
ATOM 989 O O . ARG A 1 121 ? -6.260 9.910 4.383 1.00 84.56 121 ARG A O 1
ATOM 996 N N . THR A 1 122 ? -6.206 7.825 5.189 1.00 87.12 122 THR A N 1
ATOM 997 C CA . THR A 1 122 ? -5.523 8.148 6.449 1.00 87.12 122 THR A CA 1
ATOM 998 C C . THR A 1 122 ? -4.012 8.174 6.230 1.00 87.12 122 THR A C 1
ATOM 1000 O O . THR A 1 122 ? -3.459 7.272 5.599 1.00 87.12 122 THR A O 1
ATOM 1003 N N . ASP A 1 123 ? -3.307 9.142 6.823 1.00 89.06 123 ASP A N 1
ATOM 1004 C CA . ASP A 1 123 ? -1.844 9.086 6.859 1.00 89.06 123 ASP A CA 1
ATOM 1005 C C . ASP A 1 123 ? -1.408 7.896 7.731 1.00 89.06 123 ASP A C 1
ATOM 1007 O O . ASP A 1 123 ? -1.722 7.821 8.925 1.00 89.06 123 ASP A O 1
ATOM 1011 N N . PHE A 1 124 ? -0.692 6.934 7.142 1.00 92.81 124 PHE A N 1
ATOM 1012 C CA . PHE A 1 124 ? -0.275 5.730 7.859 1.00 92.81 124 PHE A CA 1
ATOM 1013 C C . PHE A 1 124 ? 0.616 6.051 9.067 1.00 92.81 124 PHE A C 1
ATOM 1015 O O . PHE A 1 124 ? 0.679 5.249 10.003 1.00 92.81 124 PHE A O 1
ATOM 1022 N N . GLU A 1 125 ? 1.281 7.211 9.080 1.00 92.50 125 GLU A N 1
ATOM 1023 C CA . GLU A 1 125 ? 2.092 7.669 10.207 1.00 92.50 125 GLU A CA 1
ATOM 1024 C C . GLU A 1 125 ? 1.262 7.837 11.488 1.00 92.50 125 GLU A C 1
ATOM 1026 O O . GLU A 1 125 ? 1.740 7.519 12.581 1.00 92.50 125 GLU A O 1
ATOM 1031 N N . GLU A 1 126 ? -0.012 8.222 11.359 1.00 88.31 126 GLU A N 1
ATOM 1032 C CA . GLU A 1 126 ? -0.961 8.324 12.474 1.00 88.31 126 GLU A CA 1
ATOM 1033 C C . GLU A 1 126 ? -1.372 6.948 13.027 1.00 88.31 126 GLU A C 1
ATOM 1035 O O . GLU A 1 126 ? -1.792 6.826 14.182 1.00 88.31 126 GLU A O 1
ATOM 1040 N N . ILE A 1 127 ? -1.210 5.890 12.226 1.00 90.38 127 ILE A N 1
ATOM 1041 C CA . ILE A 1 127 ? -1.543 4.504 12.576 1.00 90.38 127 ILE A CA 1
ATOM 1042 C C . ILE A 1 127 ? -0.364 3.812 13.280 1.00 90.38 127 ILE A C 1
ATOM 1044 O O . ILE A 1 127 ? -0.566 2.939 14.129 1.00 90.38 127 ILE A O 1
ATOM 1048 N N . LEU A 1 128 ? 0.881 4.213 13.003 1.00 92.00 128 LEU A N 1
ATOM 1049 C CA . LEU A 1 128 ? 2.081 3.584 13.578 1.00 92.00 128 LEU A CA 1
ATOM 1050 C C . LEU A 1 128 ? 2.051 3.407 15.112 1.00 92.00 128 LEU A C 1
ATOM 1052 O O . LEU A 1 128 ? 2.470 2.344 15.584 1.00 92.00 128 LEU A O 1
ATOM 1056 N N . PRO A 1 129 ? 1.531 4.352 15.928 1.00 91.25 129 PRO A N 1
ATOM 1057 C CA . PRO A 1 129 ? 1.488 4.197 17.383 1.00 91.25 129 PRO A CA 1
ATOM 1058 C C . PRO A 1 129 ? 0.709 2.970 17.873 1.00 91.25 129 PRO A C 1
ATOM 1060 O O . PRO A 1 129 ? 1.027 2.436 18.944 1.00 91.25 129 PRO A O 1
ATOM 1063 N N . ILE A 1 130 ? -0.288 2.501 17.116 1.00 92.12 130 ILE A N 1
ATOM 1064 C CA . ILE A 1 130 ? -1.100 1.332 17.484 1.00 92.12 130 ILE A CA 1
ATOM 1065 C C . ILE A 1 130 ? -0.540 0.023 16.933 1.00 92.12 130 ILE A C 1
ATOM 1067 O O . ILE A 1 130 ? -1.001 -1.049 17.328 1.00 92.12 130 ILE A O 1
ATOM 1071 N N . LEU A 1 131 ? 0.473 0.080 16.069 1.00 94.44 131 LEU A N 1
ATOM 1072 C CA . LEU A 1 131 ? 1.142 -1.112 15.575 1.00 94.44 131 LEU A CA 1
ATOM 1073 C C . LEU A 1 131 ? 2.118 -1.669 16.616 1.00 94.44 131 LEU A C 1
ATOM 1075 O O . LEU A 1 131 ? 2.724 -0.953 17.428 1.00 94.44 131 LEU A O 1
ATOM 1079 N N . ASP A 1 132 ? 2.231 -2.990 16.616 1.00 95.69 132 ASP A N 1
ATOM 1080 C CA . ASP A 1 132 ? 3.276 -3.710 17.322 1.00 95.69 132 ASP A CA 1
ATOM 1081 C C . ASP A 1 132 ? 4.573 -3.651 16.508 1.00 95.69 132 ASP A C 1
ATOM 1083 O O . ASP A 1 132 ? 4.582 -3.994 15.332 1.00 95.69 132 ASP A O 1
ATOM 1087 N N . SER A 1 133 ? 5.687 -3.250 17.121 1.00 95.12 133 SER A N 1
ATOM 1088 C CA . SER A 1 133 ? 6.950 -3.060 16.395 1.00 95.12 133 SER A CA 1
ATOM 1089 C C . SER A 1 133 ? 7.503 -4.342 15.764 1.00 95.12 133 SER A C 1
ATOM 1091 O O . SER A 1 133 ? 8.294 -4.254 14.829 1.00 95.12 133 SER A O 1
ATOM 1093 N N . SER A 1 134 ? 7.080 -5.529 16.220 1.00 95.50 134 SER A N 1
ATOM 1094 C CA . SER A 1 134 ? 7.473 -6.807 15.610 1.00 95.50 134 SER A CA 1
ATOM 1095 C C . SER A 1 134 ? 6.808 -7.084 14.258 1.00 95.50 134 SER A C 1
ATOM 1097 O O . SER A 1 134 ? 7.107 -8.102 13.634 1.00 95.50 134 SER A O 1
ATOM 1099 N N . CYS A 1 135 ? 5.897 -6.218 13.803 1.00 95.69 135 CYS A N 1
ATOM 1100 C CA . CYS A 1 135 ? 5.326 -6.292 12.461 1.00 95.69 135 CYS A CA 1
ATOM 1101 C C . CYS A 1 135 ? 6.153 -5.550 11.401 1.00 95.69 135 CYS A C 1
ATOM 1103 O O . CYS A 1 135 ? 5.792 -5.582 10.230 1.00 95.69 135 CYS A O 1
ATOM 1105 N N . LEU A 1 136 ? 7.229 -4.865 11.802 1.00 95.56 136 LEU A N 1
ATOM 1106 C CA . LEU A 1 136 ? 8.099 -4.118 10.898 1.00 95.56 136 LEU A CA 1
ATOM 1107 C C . LEU A 1 136 ? 9.334 -4.951 10.495 1.00 95.56 136 LEU A C 1
ATOM 1109 O O . LEU A 1 136 ? 9.911 -5.626 11.354 1.00 95.56 136 LEU A O 1
ATOM 1113 N N . PRO A 1 137 ? 9.794 -4.864 9.231 1.00 97.12 137 PRO A N 1
ATOM 1114 C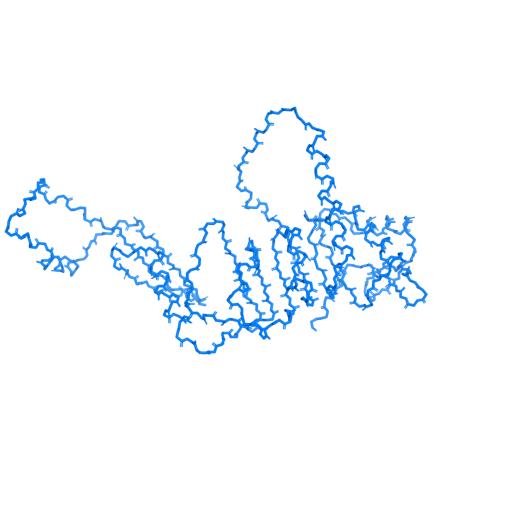 CA . PRO A 1 137 ? 9.149 -4.163 8.116 1.00 97.12 137 PRO A CA 1
ATOM 1115 C C . PRO A 1 137 ? 7.838 -4.829 7.678 1.00 97.12 137 PRO A C 1
ATOM 1117 O O . PRO A 1 137 ? 7.686 -6.044 7.802 1.00 97.12 137 PRO A O 1
ATOM 1120 N N . LEU A 1 138 ? 6.906 -4.025 7.156 1.00 97.94 138 LEU A N 1
ATOM 1121 C CA . LEU A 1 138 ? 5.641 -4.533 6.626 1.00 97.94 138 LEU A CA 1
ATOM 1122 C C . LEU A 1 138 ? 5.872 -5.369 5.361 1.00 97.94 138 LEU A C 1
ATOM 1124 O O . LEU A 1 138 ? 6.764 -5.089 4.557 1.00 97.94 138 LEU A O 1
ATOM 1128 N N . GLU A 1 139 ? 5.020 -6.370 5.156 1.00 97.81 139 GLU A N 1
ATOM 1129 C CA . GLU A 1 139 ? 4.982 -7.109 3.894 1.00 97.81 139 GLU A CA 1
ATOM 1130 C C . GLU A 1 139 ? 4.395 -6.213 2.801 1.00 97.81 139 GLU A C 1
ATOM 1132 O O . GLU A 1 139 ? 4.985 -6.067 1.735 1.00 97.81 139 GLU A O 1
ATOM 1137 N N . THR A 1 140 ? 3.283 -5.536 3.100 1.00 98.19 140 THR A N 1
ATOM 1138 C CA . THR A 1 140 ? 2.624 -4.627 2.158 1.00 98.19 140 THR A CA 1
ATOM 1139 C C . THR A 1 140 ? 2.128 -3.369 2.867 1.00 98.19 140 THR A C 1
ATOM 1141 O O . THR A 1 140 ? 1.504 -3.450 3.927 1.00 98.19 140 THR A O 1
ATOM 1144 N N . LEU A 1 141 ? 2.385 -2.207 2.271 1.00 98.19 141 LEU A N 1
ATOM 1145 C CA . LEU A 1 141 ? 1.803 -0.927 2.665 1.00 98.19 141 LEU A CA 1
ATOM 1146 C C . LEU A 1 141 ? 0.985 -0.368 1.498 1.00 98.19 141 LEU A C 1
ATOM 1148 O O . LEU A 1 141 ? 1.510 -0.192 0.402 1.00 98.19 141 LEU A O 1
ATOM 1152 N N . LYS A 1 142 ? -0.290 -0.080 1.741 1.00 97.12 142 LYS A N 1
ATOM 1153 C CA . LYS A 1 142 ? -1.189 0.562 0.783 1.00 97.12 142 LYS A CA 1
ATOM 1154 C C . LYS A 1 142 ? -1.667 1.885 1.351 1.00 97.12 142 LYS A C 1
ATOM 1156 O O . LYS A 1 142 ? -1.964 1.962 2.544 1.00 97.12 142 LYS A O 1
ATOM 1161 N N . LEU A 1 143 ? -1.726 2.897 0.504 1.00 94.19 143 LEU A N 1
ATOM 1162 C CA . LEU A 1 143 ? -2.167 4.237 0.862 1.00 94.19 143 LEU A CA 1
ATOM 1163 C C . LEU A 1 143 ? -2.766 4.936 -0.356 1.00 94.19 143 LEU A C 1
ATOM 1165 O O . LEU A 1 143 ? -2.327 4.719 -1.489 1.00 94.19 143 LEU A O 1
ATOM 1169 N N . GLU A 1 144 ? -3.751 5.784 -0.103 1.00 90.12 144 GLU A N 1
ATOM 1170 C CA . GLU A 1 144 ? -4.319 6.710 -1.072 1.00 90.12 144 GLU A CA 1
ATOM 1171 C C . GLU A 1 144 ? -3.709 8.095 -0.845 1.00 90.12 144 GLU A C 1
ATOM 1173 O O . GLU A 1 144 ? -3.425 8.482 0.288 1.00 90.12 144 GLU A O 1
ATOM 1178 N N . ASN A 1 145 ? -3.507 8.851 -1.922 1.00 82.12 145 ASN A N 1
ATOM 1179 C CA . ASN A 1 145 ? -3.047 10.237 -1.866 1.00 82.12 145 ASN A CA 1
ATOM 1180 C C . ASN A 1 145 ? -1.747 10.424 -1.064 1.00 82.12 145 ASN A C 1
ATOM 1182 O O . ASN A 1 145 ? -1.671 11.242 -0.141 1.00 82.12 145 ASN A O 1
ATOM 1186 N N . ALA A 1 146 ? -0.730 9.621 -1.393 1.00 88.44 146 ALA A N 1
ATOM 1187 C CA . ALA A 1 146 ? 0.571 9.741 -0.751 1.00 88.44 146 ALA A CA 1
ATOM 1188 C C . ALA A 1 146 ? 1.120 11.163 -0.876 1.00 88.44 146 ALA A C 1
ATOM 1190 O O . ALA A 1 146 ? 0.934 11.837 -1.885 1.00 88.44 146 ALA A O 1
ATOM 1191 N N . ARG A 1 147 ? 1.863 11.580 0.144 1.00 87.50 147 ARG A N 1
ATOM 1192 C CA . ARG A 1 147 ? 2.612 12.836 0.166 1.00 87.50 147 ARG A CA 1
ATOM 1193 C C . ARG A 1 147 ? 4.104 12.562 0.077 1.00 87.50 147 ARG A C 1
ATOM 1195 O O . ARG A 1 147 ? 4.566 11.478 0.432 1.00 87.50 147 ARG A O 1
ATOM 1202 N N . LEU A 1 148 ? 4.884 13.566 -0.312 1.00 87.12 148 LEU A N 1
ATOM 1203 C CA . LEU A 1 148 ? 6.333 13.423 -0.460 1.00 87.12 148 LEU A CA 1
ATOM 1204 C C . LEU A 1 148 ? 7.017 12.919 0.828 1.00 87.12 148 LEU A C 1
ATOM 1206 O O . LEU A 1 148 ? 7.895 12.055 0.777 1.00 87.12 148 LEU A O 1
ATOM 1210 N N . HIS A 1 149 ? 6.568 13.381 2.004 1.00 89.56 149 HIS A N 1
ATOM 1211 C CA . HIS A 1 149 ? 7.121 12.934 3.291 1.00 89.56 149 HIS A CA 1
ATOM 1212 C C . HIS A 1 149 ? 6.873 11.445 3.564 1.00 89.56 149 HIS A C 1
ATOM 1214 O O . HIS A 1 149 ? 7.715 10.787 4.178 1.0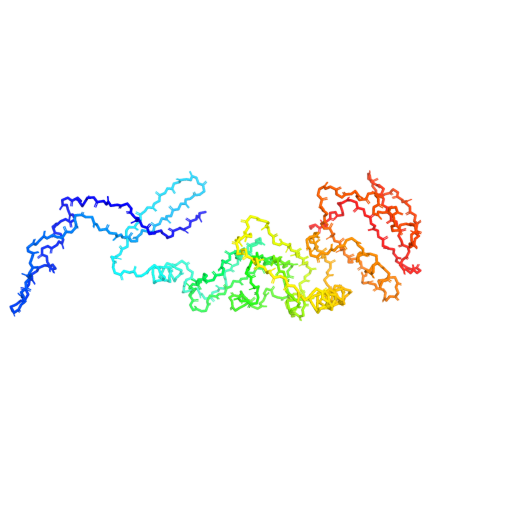0 89.56 149 HIS A O 1
ATOM 1220 N N . ASN A 1 150 ? 5.773 10.881 3.052 1.00 93.12 150 ASN A N 1
ATOM 1221 C CA . ASN A 1 150 ? 5.469 9.462 3.205 1.00 93.12 150 ASN A CA 1
ATOM 1222 C C . ASN A 1 150 ? 6.536 8.591 2.530 1.00 93.12 150 ASN A C 1
ATOM 1224 O O . ASN A 1 150 ? 6.962 7.593 3.109 1.00 93.12 150 ASN A O 1
ATOM 1228 N N . LEU A 1 151 ? 7.024 8.989 1.349 1.00 92.25 151 LEU A N 1
ATOM 1229 C CA . LEU A 1 151 ? 8.057 8.256 0.603 1.00 92.25 151 LEU A CA 1
ATOM 1230 C C . LEU A 1 151 ? 9.416 8.288 1.317 1.00 92.25 151 LEU A C 1
ATOM 1232 O O . LEU A 1 151 ? 10.253 7.402 1.134 1.00 92.25 151 LEU A O 1
ATOM 1236 N N . GLN A 1 152 ? 9.643 9.298 2.157 1.00 93.38 152 GLN A N 1
ATOM 1237 C CA . GLN A 1 152 ? 10.856 9.449 2.959 1.00 93.38 152 GLN A CA 1
ATOM 1238 C C . GLN A 1 152 ? 10.797 8.660 4.273 1.00 93.38 152 GLN A C 1
ATOM 1240 O O . GLN A 1 152 ? 11.840 8.393 4.876 1.00 93.38 152 GLN A O 1
ATOM 1245 N N . ASN A 1 153 ? 9.607 8.226 4.690 1.00 96.19 153 ASN A N 1
ATOM 1246 C CA . ASN A 1 153 ? 9.405 7.487 5.924 1.00 96.19 153 ASN A CA 1
ATOM 1247 C C . ASN A 1 153 ? 10.084 6.105 5.897 1.00 96.19 153 ASN A C 1
ATOM 1249 O O . ASN A 1 153 ? 10.023 5.360 4.915 1.00 96.19 153 ASN A O 1
ATOM 1253 N N . LEU A 1 154 ? 10.692 5.714 7.020 1.00 96.00 154 LEU A N 1
ATOM 1254 C CA . LEU A 1 154 ? 11.390 4.433 7.136 1.00 96.00 154 LEU A CA 1
ATOM 1255 C C . LEU A 1 154 ? 10.454 3.227 6.966 1.00 96.00 154 LEU A C 1
ATOM 1257 O O . LEU A 1 154 ? 10.854 2.229 6.370 1.00 96.00 154 LEU A O 1
ATOM 1261 N N . VAL A 1 155 ? 9.218 3.294 7.468 1.00 97.19 155 VAL A N 1
ATOM 1262 C CA . VAL A 1 155 ? 8.243 2.199 7.331 1.00 97.19 155 VAL A CA 1
ATOM 1263 C C . VAL A 1 155 ? 7.867 2.010 5.866 1.00 97.19 155 VAL A C 1
ATOM 1265 O O . VAL A 1 155 ? 7.874 0.879 5.386 1.00 97.19 155 VAL A O 1
ATOM 1268 N N . PHE A 1 156 ? 7.646 3.108 5.138 1.00 97.44 156 PHE A N 1
ATOM 1269 C CA . PHE A 1 156 ? 7.405 3.071 3.698 1.00 97.44 156 PHE A CA 1
ATOM 1270 C C . PHE A 1 156 ? 8.594 2.453 2.954 1.00 97.44 156 PHE A C 1
ATOM 1272 O O . PHE A 1 156 ? 8.436 1.490 2.206 1.00 97.44 156 PHE A O 1
ATOM 1279 N N . ARG A 1 157 ? 9.811 2.952 3.203 1.00 96.62 157 ARG A N 1
ATOM 1280 C CA . ARG A 1 157 ? 11.028 2.493 2.510 1.00 96.62 157 ARG A CA 1
ATOM 1281 C C . ARG A 1 157 ? 11.448 1.068 2.854 1.00 96.62 157 ARG A C 1
ATOM 1283 O O . ARG A 1 157 ? 12.209 0.467 2.109 1.00 96.62 157 ARG A O 1
ATOM 1290 N N . THR A 1 158 ? 11.023 0.530 3.989 1.00 97.31 158 THR A N 1
ATOM 1291 C CA . THR A 1 158 ? 11.388 -0.839 4.383 1.00 97.31 158 THR A CA 1
ATOM 1292 C C . THR A 1 158 ? 10.309 -1.860 4.054 1.00 97.31 158 THR A C 1
ATOM 1294 O O . THR A 1 158 ? 10.611 -3.052 4.062 1.00 97.31 158 THR A O 1
ATOM 1297 N N . ALA A 1 159 ? 9.088 -1.425 3.719 1.00 98.00 159 ALA A N 1
ATOM 1298 C CA . ALA A 1 159 ? 8.028 -2.317 3.270 1.00 98.00 159 ALA A CA 1
ATOM 1299 C C . ALA A 1 159 ? 8.445 -3.082 2.003 1.00 98.00 159 ALA A C 1
ATOM 1301 O O . ALA A 1 159 ? 9.062 -2.526 1.092 1.00 98.00 159 ALA A O 1
ATOM 1302 N N . GLN A 1 160 ? 8.103 -4.366 1.916 1.00 96.62 160 GLN A N 1
ATOM 1303 C CA . GLN A 1 160 ? 8.457 -5.158 0.736 1.00 96.62 160 GLN A CA 1
ATOM 1304 C C . GLN A 1 160 ? 7.646 -4.722 -0.493 1.00 96.62 160 GLN A C 1
ATOM 1306 O O . GLN A 1 160 ? 8.213 -4.533 -1.575 1.00 96.62 160 GLN A O 1
ATOM 1311 N N . ASN A 1 161 ? 6.341 -4.528 -0.305 1.00 97.81 161 ASN A N 1
ATOM 1312 C CA . ASN A 1 161 ? 5.403 -4.097 -1.331 1.00 97.81 161 ASN A CA 1
ATOM 1313 C C . ASN A 1 161 ? 4.797 -2.742 -0.947 1.00 97.81 161 ASN A C 1
ATOM 1315 O O . ASN A 1 161 ? 4.412 -2.547 0.208 1.00 97.81 161 ASN A O 1
ATOM 1319 N N . VAL A 1 162 ? 4.676 -1.833 -1.911 1.00 97.19 162 VAL A N 1
ATOM 1320 C CA . VAL A 1 162 ? 3.965 -0.561 -1.747 1.00 97.19 162 VAL A CA 1
ATOM 1321 C C . VAL A 1 162 ? 2.957 -0.374 -2.870 1.00 97.19 162 VAL A C 1
ATOM 1323 O O . VAL A 1 162 ? 3.284 -0.582 -4.039 1.00 97.19 162 VAL A O 1
ATOM 1326 N N . GLU A 1 163 ? 1.737 0.015 -2.517 1.00 95.69 163 GLU A N 1
ATOM 1327 C CA . GLU A 1 163 ? 0.687 0.359 -3.475 1.00 95.69 163 GLU A CA 1
ATOM 1328 C C . GLU A 1 163 ? 0.198 1.776 -3.203 1.00 95.69 163 GLU A C 1
ATOM 1330 O O . GLU A 1 163 ? -0.364 2.047 -2.142 1.00 95.69 163 GLU A O 1
ATOM 1335 N N . ILE A 1 164 ? 0.426 2.670 -4.161 1.00 93.19 164 ILE A N 1
ATOM 1336 C CA . ILE A 1 164 ? 0.076 4.081 -4.054 1.00 93.19 164 ILE A CA 1
ATOM 1337 C C . ILE A 1 164 ? -1.097 4.373 -4.987 1.00 93.19 164 ILE A C 1
ATOM 1339 O O . ILE A 1 164 ? -0.967 4.282 -6.211 1.00 93.19 164 ILE A O 1
ATOM 1343 N N . TRP A 1 165 ? -2.240 4.715 -4.399 1.00 90.19 165 TRP A N 1
ATOM 1344 C CA . TRP A 1 165 ? -3.484 4.997 -5.109 1.00 90.19 165 TRP A CA 1
ATOM 1345 C C . TRP A 1 165 ? -3.754 6.505 -5.164 1.00 90.19 165 TRP A C 1
ATOM 1347 O O . TRP A 1 165 ? -3.442 7.232 -4.224 1.00 90.19 165 TRP A O 1
ATOM 1357 N N . GLY A 1 166 ? -4.315 6.996 -6.270 1.00 83.06 166 GLY A N 1
ATOM 1358 C CA . GLY A 1 166 ? -4.782 8.383 -6.363 1.00 83.06 166 GLY A CA 1
ATOM 1359 C C . GLY A 1 166 ? -6.177 8.562 -5.762 1.00 83.06 166 GLY A C 1
ATOM 1360 O O . GLY A 1 166 ? -6.902 7.579 -5.611 1.00 83.06 166 GLY A O 1
ATOM 1361 N N . VAL A 1 167 ? -6.563 9.812 -5.488 1.00 76.19 167 VAL A N 1
ATOM 1362 C CA . VAL A 1 167 ? -7.874 10.153 -4.903 1.00 76.19 167 VAL A CA 1
ATOM 1363 C C . VAL A 1 167 ? -9.015 9.775 -5.846 1.00 76.19 167 VAL A C 1
ATOM 1365 O O . VAL A 1 167 ? -8.962 10.083 -7.040 1.00 76.19 167 VAL A O 1
ATOM 1368 N N . HIS A 1 168 ? -10.035 9.072 -5.352 1.00 66.56 168 HIS A N 1
ATOM 1369 C CA . HIS A 1 168 ? -11.266 8.814 -6.109 1.00 66.56 168 HIS A CA 1
ATOM 1370 C C . HIS A 1 168 ? -12.088 10.096 -6.337 1.00 66.56 168 HIS A C 1
ATOM 1372 O O . HIS A 1 168 ? -12.377 10.826 -5.394 1.00 66.56 168 HIS A O 1
ATOM 1378 N N . ASP A 1 169 ? -12.530 10.325 -7.581 1.00 59.91 169 ASP A N 1
ATOM 1379 C CA . ASP A 1 169 ? -13.316 11.508 -7.984 1.00 59.91 169 ASP A CA 1
ATOM 1380 C C . ASP A 1 169 ? -14.629 11.682 -7.182 1.00 59.91 169 ASP A C 1
ATOM 1382 O O . ASP A 1 169 ? -15.198 12.766 -7.142 1.00 59.91 169 ASP A O 1
ATOM 1386 N N . GLU A 1 170 ? -15.129 10.631 -6.522 1.00 55.41 170 GLU A N 1
ATOM 1387 C CA . GLU A 1 170 ? -16.365 10.674 -5.724 1.00 55.41 170 GLU A CA 1
ATOM 1388 C C . GLU A 1 170 ? -16.221 11.419 -4.382 1.00 55.41 170 GLU A C 1
ATOM 1390 O O . GLU A 1 170 ? -17.236 11.755 -3.772 1.00 55.41 170 GLU A O 1
ATOM 1395 N N . ASP A 1 171 ? -14.992 11.705 -3.936 1.00 50.19 171 ASP A N 1
ATOM 1396 C CA . ASP A 1 171 ? -14.707 12.496 -2.729 1.00 50.19 171 ASP A CA 1
ATOM 1397 C C . ASP A 1 171 ? -14.114 13.879 -3.040 1.00 50.19 171 ASP A C 1
ATOM 1399 O O . ASP A 1 171 ? -13.636 14.557 -2.125 1.00 50.19 171 ASP A O 1
ATOM 1403 N N . SER A 1 172 ? -14.162 14.338 -4.301 1.00 49.88 172 SER A N 1
ATOM 1404 C CA . SER A 1 172 ? -14.019 15.767 -4.570 1.00 49.88 172 SER A CA 1
ATOM 1405 C C . SER A 1 172 ? -15.279 16.455 -4.040 1.00 49.88 172 SER A C 1
ATOM 1407 O O . SER A 1 172 ? -16.240 16.696 -4.772 1.00 49.88 172 SER A O 1
ATOM 1409 N N . ASP A 1 173 ? -15.313 16.726 -2.735 1.00 44.22 173 ASP A N 1
ATOM 1410 C CA . ASP A 1 173 ? -16.146 17.805 -2.233 1.00 44.22 173 ASP A CA 1
ATOM 1411 C C . ASP A 1 173 ? -15.778 19.016 -3.091 1.00 44.22 173 ASP A C 1
ATOM 1413 O O . ASP A 1 173 ? -14.636 19.476 -3.079 1.00 44.22 173 ASP A O 1
ATOM 1417 N N . ASP A 1 174 ? -16.742 19.451 -3.895 1.00 43.44 174 ASP A N 1
ATOM 1418 C CA . ASP A 1 174 ? -16.742 20.672 -4.685 1.00 43.44 174 ASP A CA 1
ATOM 1419 C C . ASP A 1 174 ? -16.617 21.867 -3.727 1.00 43.44 174 ASP A C 1
ATOM 1421 O O . ASP A 1 174 ? -17.558 22.619 -3.474 1.00 43.44 174 ASP A O 1
ATOM 1425 N N . SER A 1 175 ? -15.451 22.029 -3.104 1.00 44.19 175 SER A N 1
ATOM 1426 C CA . SER A 1 175 ? -14.982 23.347 -2.736 1.00 44.19 175 SER A CA 1
ATOM 1427 C C . SER A 1 175 ? -14.532 23.969 -4.042 1.00 44.19 175 SER A C 1
ATOM 1429 O O . SER A 1 175 ? -13.366 23.860 -4.417 1.00 44.19 175 SER A O 1
ATOM 1431 N N . GLY A 1 176 ? -15.496 24.551 -4.755 1.00 42.78 176 GLY A N 1
ATOM 1432 C CA . GLY A 1 176 ? -15.240 25.418 -5.885 1.00 42.78 176 GLY A CA 1
ATOM 1433 C C . GLY A 1 176 ? -14.229 26.478 -5.471 1.00 42.78 176 GLY A C 1
ATOM 1434 O O . GLY A 1 176 ? -14.565 27.458 -4.806 1.00 42.78 176 GLY A O 1
ATOM 1435 N N . SER A 1 177 ? -12.979 26.264 -5.858 1.00 44.16 177 SER A N 1
ATOM 1436 C CA . SER A 1 177 ? -12.016 27.335 -6.017 1.00 44.16 177 SER A CA 1
ATOM 1437 C C . SER A 1 177 ? -12.356 28.000 -7.347 1.00 44.16 177 SER A C 1
ATOM 1439 O O . SER A 1 177 ? -11.729 27.732 -8.367 1.00 44.16 177 SER A O 1
ATOM 1441 N N . GLU A 1 178 ? -13.392 28.841 -7.360 1.00 43.50 178 GLU A N 1
ATOM 1442 C CA . GLU A 1 178 ? -13.442 29.937 -8.328 1.00 43.50 178 GLU A CA 1
ATOM 1443 C C . GLU A 1 178 ? -12.282 30.875 -7.958 1.00 43.50 178 GLU A C 1
ATOM 1445 O O . GLU A 1 178 ? -12.433 31.790 -7.149 1.00 43.50 178 GLU A O 1
ATOM 1450 N N . SER A 1 179 ? -11.085 30.574 -8.470 1.00 40.97 179 SER A N 1
ATOM 1451 C CA . SER A 1 179 ? -9.983 31.531 -8.500 1.00 40.97 179 SER A CA 1
ATOM 1452 C C . SER A 1 179 ? -10.190 32.407 -9.729 1.00 40.97 179 SER A C 1
ATOM 1454 O O . SER A 1 179 ? -9.886 32.025 -10.861 1.00 40.97 179 SER A O 1
ATOM 1456 N N . ASP A 1 180 ? -10.799 33.567 -9.502 1.00 42.56 180 ASP A N 1
ATOM 1457 C CA . ASP A 1 180 ? -10.799 34.663 -10.459 1.00 42.56 180 ASP A CA 1
ATOM 1458 C C . ASP A 1 180 ? -9.364 35.202 -10.596 1.00 42.56 180 ASP A C 1
ATOM 1460 O O . ASP A 1 180 ? -8.943 36.045 -9.813 1.00 42.56 180 ASP A O 1
ATOM 1464 N N . GLY A 1 181 ? -8.661 34.734 -11.629 1.00 50.16 181 GLY A N 1
ATOM 1465 C CA . GLY A 1 181 ? -7.795 35.549 -12.486 1.00 50.16 181 GLY A CA 1
ATOM 1466 C C . GLY A 1 181 ? -6.430 36.027 -11.963 1.00 50.16 181 GLY A C 1
ATOM 1467 O O . GLY A 1 181 ? -6.325 36.732 -10.969 1.00 50.16 181 GLY A O 1
ATOM 1468 N N . GLU A 1 182 ? -5.433 35.799 -12.828 1.00 46.69 182 GLU A N 1
ATOM 1469 C CA . GLU A 1 182 ? -4.174 36.553 -12.979 1.00 46.69 182 GLU A CA 1
ATOM 1470 C C . GLU A 1 182 ? -3.008 36.228 -12.022 1.00 46.69 182 GLU A C 1
ATOM 1472 O O . GLU A 1 182 ? -2.498 37.131 -11.372 1.00 46.69 182 GLU A O 1
ATOM 1477 N N . ASP A 1 183 ? -2.497 34.985 -12.033 1.00 45.94 183 ASP A N 1
ATOM 1478 C CA . ASP A 1 183 ? -1.066 34.716 -11.748 1.00 45.94 183 ASP A CA 1
ATOM 1479 C C . ASP A 1 183 ? -0.560 33.377 -12.343 1.00 45.94 183 ASP A C 1
ATOM 1481 O O . ASP A 1 183 ? 0.016 32.521 -11.683 1.00 45.94 183 ASP A O 1
ATOM 1485 N N . GLY A 1 184 ? -0.799 33.155 -13.640 1.00 50.72 184 GLY A N 1
ATOM 1486 C CA . GLY A 1 184 ? -0.527 31.871 -14.313 1.00 50.72 184 GLY A CA 1
ATOM 1487 C C . GLY A 1 184 ? 0.946 31.542 -14.594 1.00 50.72 184 GLY A C 1
ATOM 1488 O O . GLY A 1 184 ? 1.202 30.813 -15.538 1.00 50.72 184 GLY A O 1
ATOM 1489 N N . ASN A 1 185 ? 1.907 32.115 -13.864 1.00 52.75 185 ASN A N 1
ATOM 1490 C CA . ASN A 1 185 ? 3.338 31.859 -14.088 1.00 52.75 185 ASN A CA 1
ATOM 1491 C C . ASN A 1 185 ? 4.060 31.372 -12.821 1.00 52.75 185 ASN A C 1
ATOM 1493 O O . ASN A 1 185 ? 4.973 30.569 -12.940 1.00 52.75 185 ASN A O 1
ATOM 1497 N N . GLU A 1 186 ? 3.652 31.811 -11.624 1.00 54.50 186 GLU A N 1
ATOM 1498 C CA . GLU A 1 186 ? 4.228 31.320 -10.358 1.00 54.50 186 GLU A CA 1
ATOM 1499 C C . GLU A 1 186 ? 3.612 29.968 -9.944 1.00 54.50 186 GLU A C 1
ATOM 1501 O O . GLU A 1 186 ? 4.337 29.081 -9.504 1.00 54.50 186 GLU A O 1
ATOM 1506 N N . GLU A 1 187 ? 2.306 29.759 -10.170 1.00 55.59 187 GLU A N 1
ATOM 1507 C CA . GLU A 1 187 ? 1.633 28.477 -9.883 1.00 55.59 187 GLU A CA 1
ATOM 1508 C C . GLU A 1 187 ? 2.143 27.333 -10.782 1.00 55.59 187 GLU A C 1
ATOM 1510 O O . GLU A 1 187 ? 2.325 26.213 -10.312 1.00 55.59 187 GLU A O 1
ATOM 1515 N N . GLU A 1 188 ? 2.435 27.612 -12.060 1.00 60.09 188 GLU A N 1
ATOM 1516 C CA . GLU A 1 188 ? 2.994 26.613 -12.988 1.00 60.09 188 GLU A CA 1
ATOM 1517 C C . GLU A 1 188 ? 4.435 26.217 -12.601 1.00 60.09 188 GLU A C 1
ATOM 1519 O O . GLU A 1 188 ? 4.781 25.037 -12.655 1.00 60.09 188 GLU A O 1
ATOM 1524 N N . GLU A 1 189 ? 5.263 27.174 -12.159 1.00 62.81 189 GLU A N 1
ATOM 1525 C CA . GLU A 1 189 ? 6.636 26.910 -11.698 1.00 62.81 189 GLU A CA 1
ATOM 1526 C C . GLU A 1 189 ? 6.656 26.085 -10.390 1.00 62.81 189 GLU A C 1
ATOM 1528 O O . GLU A 1 189 ? 7.437 25.137 -10.274 1.00 62.81 189 GLU A O 1
ATOM 1533 N N . GLU A 1 190 ? 5.770 26.374 -9.425 1.00 64.69 190 GLU A N 1
ATOM 1534 C CA . GLU A 1 190 ? 5.664 25.602 -8.172 1.00 64.69 190 GLU A CA 1
ATOM 1535 C C . GLU A 1 190 ? 5.184 24.154 -8.401 1.00 64.69 190 GLU A C 1
ATOM 1537 O O . GLU A 1 190 ? 5.686 23.219 -7.763 1.00 64.69 190 GLU A O 1
ATOM 1542 N N . GLU A 1 191 ? 4.245 23.942 -9.330 1.00 66.81 191 GLU A N 1
ATOM 1543 C CA . GLU A 1 191 ? 3.784 22.601 -9.708 1.00 66.81 191 GLU A CA 1
ATOM 1544 C C . GLU A 1 191 ? 4.880 21.784 -10.414 1.00 66.81 191 GLU A C 1
ATOM 1546 O O . GLU A 1 191 ? 5.008 20.578 -10.167 1.00 66.81 191 GLU A O 1
ATOM 1551 N N . GLU A 1 192 ? 5.685 22.408 -11.281 1.00 68.44 192 GLU A N 1
ATOM 1552 C CA . GLU A 1 192 ? 6.818 21.749 -11.944 1.00 68.44 192 GLU A CA 1
ATOM 1553 C C . GLU A 1 192 ? 7.889 21.299 -10.935 1.00 68.44 192 GLU A C 1
ATOM 1555 O O . GLU A 1 192 ? 8.349 20.149 -11.000 1.00 68.44 192 GLU A O 1
ATOM 1560 N N . ASP A 1 193 ? 8.223 22.153 -9.963 1.00 76.06 193 ASP A N 1
ATOM 1561 C CA . ASP A 1 193 ? 9.175 21.852 -8.889 1.00 76.06 193 ASP A CA 1
ATOM 1562 C C . ASP A 1 193 ? 8.704 20.667 -8.027 1.00 76.06 193 ASP A C 1
ATOM 1564 O O . ASP A 1 193 ? 9.475 19.745 -7.725 1.00 76.06 193 ASP A O 1
ATOM 1568 N N . GLU A 1 194 ? 7.422 20.640 -7.642 1.00 76.31 194 GLU A N 1
ATOM 1569 C CA . GLU A 1 194 ? 6.868 19.532 -6.860 1.00 76.31 194 GLU A CA 1
ATOM 1570 C C . GLU A 1 194 ? 6.911 18.214 -7.652 1.00 76.31 194 GLU A C 1
ATOM 1572 O O . GLU A 1 194 ? 7.309 17.169 -7.119 1.00 76.31 194 GLU A O 1
ATOM 1577 N N . GLN A 1 195 ? 6.579 18.245 -8.943 1.00 76.12 195 GLN A N 1
ATOM 1578 C CA . GLN A 1 195 ? 6.657 17.066 -9.807 1.00 76.12 195 GLN A CA 1
ATOM 1579 C C . GLN A 1 195 ? 8.089 16.532 -9.954 1.00 76.12 195 GLN A C 1
ATOM 1581 O O . GLN A 1 195 ? 8.294 15.310 -9.961 1.00 76.12 195 GLN A O 1
ATOM 1586 N N . GLU A 1 196 ? 9.091 17.410 -10.058 1.00 83.12 196 GLU A N 1
ATOM 1587 C CA . GLU A 1 196 ? 10.497 17.001 -10.131 1.00 83.12 196 GLU A CA 1
ATOM 1588 C C . GLU A 1 196 ? 10.957 16.340 -8.821 1.00 83.12 196 GLU A C 1
ATOM 1590 O O . GLU A 1 196 ? 11.639 15.304 -8.839 1.00 83.12 196 GLU A O 1
ATOM 1595 N N . LEU A 1 197 ? 10.502 16.852 -7.672 1.00 85.44 197 LEU A N 1
ATOM 1596 C CA . LEU A 1 197 ? 10.745 16.224 -6.372 1.00 85.44 197 LEU A CA 1
ATOM 1597 C C . LEU A 1 197 ? 10.160 14.808 -6.311 1.00 85.44 197 LEU A C 1
ATOM 1599 O O . LEU A 1 197 ? 10.876 13.873 -5.931 1.00 85.44 197 LEU A O 1
ATOM 1603 N N . TRP A 1 198 ? 8.909 14.625 -6.741 1.00 85.94 198 TRP A N 1
ATOM 1604 C CA . TRP A 1 198 ? 8.262 13.311 -6.817 1.00 85.94 198 TRP A CA 1
ATOM 1605 C C . TRP A 1 198 ? 9.018 12.334 -7.716 1.00 85.94 198 TRP A C 1
ATOM 1607 O O . TRP A 1 198 ? 9.290 11.198 -7.312 1.00 85.94 198 TRP A O 1
ATOM 1617 N N . LEU A 1 199 ? 9.414 12.775 -8.913 1.00 86.00 199 LEU A N 1
ATOM 1618 C CA . LEU A 1 199 ? 10.213 11.970 -9.835 1.00 86.00 199 LEU A CA 1
ATOM 1619 C C . LEU A 1 199 ? 11.515 11.503 -9.169 1.00 86.00 199 LEU A C 1
ATOM 1621 O O . LEU A 1 199 ? 11.857 10.316 -9.221 1.00 86.00 199 LEU A O 1
ATOM 1625 N N . SER A 1 200 ? 12.203 12.420 -8.485 1.00 89.06 200 SER A N 1
ATOM 1626 C CA . SER A 1 200 ? 13.461 12.136 -7.797 1.00 89.06 200 SER A CA 1
ATOM 1627 C C . SER A 1 200 ? 13.310 11.114 -6.660 1.00 89.06 200 SER A C 1
ATOM 1629 O O . SER A 1 200 ? 14.244 10.350 -6.384 1.00 89.06 200 SER A O 1
ATOM 1631 N N . GLU A 1 201 ? 12.149 11.078 -5.998 1.00 90.62 201 GLU A N 1
ATOM 1632 C CA . GLU A 1 201 ? 11.840 10.111 -4.944 1.00 90.62 201 GLU A CA 1
ATOM 1633 C C . GLU A 1 201 ? 11.474 8.742 -5.526 1.00 90.62 201 GLU A C 1
ATOM 1635 O O . GLU A 1 201 ? 11.999 7.719 -5.068 1.00 90.62 201 GLU A O 1
ATOM 1640 N N . PHE A 1 202 ? 10.661 8.702 -6.589 1.00 90.44 202 PHE A N 1
ATOM 1641 C CA . PHE A 1 202 ? 10.290 7.459 -7.272 1.00 90.44 202 PHE A CA 1
ATOM 1642 C C . PHE A 1 202 ? 11.507 6.700 -7.806 1.00 90.44 202 PHE A C 1
ATOM 1644 O O . PHE A 1 202 ? 11.645 5.491 -7.583 1.00 90.44 202 PHE A O 1
ATOM 1651 N N . GLN A 1 203 ? 12.454 7.410 -8.419 1.00 90.56 203 GLN A N 1
ATOM 1652 C CA . GLN A 1 203 ? 13.716 6.839 -8.902 1.00 90.56 203 GLN A CA 1
ATOM 1653 C C . GLN A 1 203 ? 14.444 6.017 -7.819 1.00 90.56 203 GLN A C 1
ATOM 1655 O O . GLN A 1 203 ? 14.993 4.940 -8.096 1.00 90.56 203 GLN A O 1
ATOM 1660 N N . LYS A 1 204 ? 14.375 6.477 -6.563 1.00 90.44 204 LYS A N 1
ATOM 1661 C CA . LYS A 1 204 ? 15.132 5.965 -5.411 1.00 90.44 204 LYS A CA 1
ATOM 1662 C C . LYS A 1 204 ? 14.338 5.011 -4.517 1.00 90.44 204 LYS A C 1
ATOM 1664 O O . LYS A 1 204 ? 14.856 4.601 -3.476 1.00 90.44 204 LYS A O 1
ATOM 1669 N N . LEU A 1 205 ? 13.109 4.633 -4.883 1.00 93.56 205 LEU A N 1
ATOM 1670 C CA . LEU A 1 205 ? 12.324 3.718 -4.052 1.00 93.56 205 LEU A CA 1
ATOM 1671 C C . LEU A 1 205 ? 12.999 2.337 -3.944 1.00 93.56 205 LEU A C 1
ATOM 1673 O O . LEU A 1 205 ? 13.296 1.728 -4.980 1.00 93.56 205 LEU A O 1
ATOM 1677 N N . PRO A 1 206 ? 13.243 1.832 -2.719 1.00 94.94 206 PRO A N 1
ATOM 1678 C CA . PRO A 1 206 ? 13.951 0.570 -2.486 1.00 94.94 206 PRO A CA 1
ATOM 1679 C C . PRO A 1 206 ? 13.028 -0.662 -2.472 1.00 94.94 206 PRO A C 1
ATOM 1681 O O . PRO A 1 206 ? 13.508 -1.785 -2.332 1.00 94.94 206 PRO A O 1
ATOM 1684 N N . ASN A 1 207 ? 11.711 -0.466 -2.562 1.00 96.62 207 ASN A N 1
ATOM 1685 C CA . ASN A 1 207 ? 10.724 -1.533 -2.423 1.00 96.62 207 ASN A CA 1
ATOM 1686 C C . ASN A 1 207 ? 10.860 -2.582 -3.544 1.00 96.62 207 ASN A C 1
ATOM 1688 O O . ASN A 1 207 ? 11.347 -2.301 -4.644 1.00 96.62 207 ASN A O 1
ATOM 1692 N N . LYS A 1 208 ? 10.422 -3.818 -3.277 1.00 94.38 208 LYS A N 1
ATOM 1693 C CA . LYS A 1 208 ? 10.489 -4.919 -4.252 1.00 94.38 208 LYS A CA 1
ATOM 1694 C C . LYS A 1 208 ? 9.359 -4.863 -5.259 1.00 94.38 208 LYS A C 1
ATOM 1696 O O . LYS A 1 208 ? 9.604 -5.051 -6.447 1.00 94.38 208 LYS A O 1
ATOM 1701 N N . ASN A 1 209 ? 8.149 -4.598 -4.787 1.00 95.44 209 ASN A N 1
ATOM 1702 C CA . ASN A 1 209 ? 6.978 -4.468 -5.638 1.00 95.44 209 ASN A CA 1
ATOM 1703 C C . ASN A 1 209 ? 6.367 -3.092 -5.408 1.00 95.44 209 ASN A C 1
ATOM 1705 O O . ASN A 1 209 ? 5.963 -2.771 -4.294 1.00 95.44 209 ASN A O 1
ATOM 1709 N N . ILE A 1 210 ? 6.336 -2.284 -6.459 1.00 94.75 210 ILE A N 1
ATOM 1710 C CA . ILE A 1 210 ? 5.758 -0.948 -6.444 1.00 94.75 210 ILE A CA 1
ATOM 1711 C C . ILE A 1 210 ? 4.545 -0.967 -7.367 1.00 94.75 210 ILE A C 1
ATOM 1713 O O . ILE A 1 210 ? 4.651 -1.377 -8.525 1.00 94.75 210 ILE A O 1
ATOM 1717 N N . PHE A 1 211 ? 3.403 -0.514 -6.869 1.00 92.88 211 PHE A N 1
ATOM 1718 C CA . PHE A 1 211 ? 2.258 -0.132 -7.682 1.00 92.88 211 PHE A CA 1
ATOM 1719 C C . PHE A 1 211 ? 2.014 1.371 -7.539 1.00 92.88 211 PHE A C 1
ATOM 1721 O O . PHE A 1 211 ? 1.990 1.880 -6.421 1.00 92.88 211 PHE A O 1
ATOM 1728 N N . ILE A 1 212 ? 1.834 2.062 -8.663 1.00 89.69 212 ILE A N 1
ATOM 1729 C CA . ILE A 1 212 ? 1.491 3.487 -8.712 1.00 89.69 212 ILE A CA 1
ATOM 1730 C C . ILE A 1 212 ? 0.294 3.657 -9.638 1.00 89.69 212 ILE A C 1
ATOM 1732 O O . ILE A 1 212 ? 0.328 3.236 -10.795 1.00 89.69 212 ILE A O 1
ATOM 1736 N N . ASP A 1 213 ? -0.767 4.262 -9.124 1.00 86.88 213 ASP A N 1
ATOM 1737 C CA . ASP A 1 213 ? -1.954 4.615 -9.893 1.00 86.88 213 ASP A CA 1
ATOM 1738 C C . ASP A 1 213 ? -1.665 5.732 -10.916 1.00 86.88 213 ASP A C 1
ATOM 1740 O O . ASP A 1 213 ? -0.845 6.618 -10.684 1.00 86.88 213 ASP A O 1
ATOM 1744 N N . TYR A 1 214 ? -2.370 5.709 -12.050 1.00 80.62 214 TYR A N 1
ATOM 1745 C CA . TYR A 1 214 ? -2.172 6.666 -13.147 1.00 80.62 214 TYR A CA 1
ATOM 1746 C C . TYR A 1 214 ? -2.436 8.125 -12.745 1.00 80.62 214 TYR A C 1
ATOM 1748 O O . TYR A 1 214 ? -1.984 9.035 -13.430 1.00 80.62 214 TYR A O 1
ATOM 1756 N N . ARG A 1 215 ? -3.208 8.363 -11.675 1.00 78.50 215 ARG A N 1
ATOM 1757 C CA . ARG A 1 215 ? -3.514 9.710 -11.164 1.00 78.50 215 ARG A CA 1
ATOM 1758 C C . ARG A 1 215 ? -2.314 10.377 -10.497 1.00 78.50 215 ARG A C 1
ATOM 1760 O O . ARG A 1 215 ? -2.330 11.586 -10.335 1.00 78.50 215 ARG A O 1
ATOM 1767 N N . LEU A 1 216 ? -1.307 9.600 -10.102 1.00 75.69 216 LEU A N 1
ATOM 1768 C CA . LEU A 1 216 ? -0.119 10.095 -9.402 1.00 75.69 216 LEU A CA 1
ATOM 1769 C C . LEU A 1 216 ? 1.102 10.220 -10.314 1.00 75.69 216 LEU A C 1
ATOM 1771 O O . LEU A 1 216 ? 2.130 10.741 -9.890 1.00 75.69 216 LEU A O 1
ATOM 1775 N N . TYR A 1 217 ? 1.036 9.672 -11.530 1.00 70.06 217 TYR A N 1
ATOM 1776 C CA . TYR A 1 217 ? 2.207 9.576 -12.387 1.00 70.06 217 TYR A CA 1
ATOM 1777 C C . TYR A 1 217 ? 1.840 9.554 -13.870 1.00 70.06 217 TYR A C 1
ATOM 1779 O O . TYR A 1 217 ? 1.298 8.571 -14.380 1.00 70.06 217 TYR A O 1
ATOM 1787 N N . GLU A 1 218 ? 2.149 10.645 -14.568 1.00 65.88 218 GLU A N 1
ATOM 1788 C CA . GLU A 1 218 ? 1.869 10.787 -15.995 1.00 65.88 218 GLU A CA 1
ATOM 1789 C C . GLU A 1 218 ? 2.813 9.955 -16.880 1.00 65.88 218 GLU A C 1
ATOM 1791 O O . GLU A 1 218 ? 3.981 9.728 -16.562 1.00 65.88 218 GLU A O 1
ATOM 1796 N N . GLN A 1 219 ? 2.321 9.536 -18.052 1.00 57.84 219 GLN A N 1
ATOM 1797 C CA . GLN A 1 219 ? 3.019 8.620 -18.970 1.00 57.84 219 GLN A CA 1
ATOM 1798 C C . GLN A 1 219 ? 4.410 9.092 -19.414 1.00 57.84 219 GLN A C 1
ATOM 1800 O O . GLN A 1 219 ? 5.307 8.263 -19.567 1.00 57.84 219 GLN A O 1
ATOM 1805 N N . ALA A 1 220 ? 4.607 10.400 -19.628 1.00 57.41 220 ALA A N 1
ATOM 1806 C CA . ALA A 1 220 ? 5.899 10.941 -20.063 1.00 57.41 220 ALA A CA 1
ATOM 1807 C C . ALA A 1 220 ? 7.017 10.619 -19.059 1.00 57.41 220 ALA A C 1
ATOM 1809 O O . ALA A 1 220 ? 8.138 10.315 -19.451 1.00 57.41 220 ALA A O 1
ATOM 1810 N N . ARG A 1 221 ? 6.673 10.558 -17.771 1.00 75.19 221 ARG A N 1
ATOM 1811 C CA . ARG A 1 221 ? 7.618 10.340 -16.679 1.00 75.19 221 ARG A CA 1
ATOM 1812 C C . ARG A 1 221 ? 8.080 8.878 -16.571 1.00 75.19 221 ARG A C 1
ATOM 1814 O O . ARG A 1 221 ? 9.154 8.597 -16.046 1.00 75.19 221 ARG A O 1
ATOM 1821 N N . ILE A 1 222 ? 7.329 7.921 -17.133 1.00 83.06 222 ILE A N 1
ATOM 1822 C CA . ILE A 1 222 ? 7.762 6.510 -17.183 1.00 83.06 222 ILE A CA 1
ATOM 1823 C C . ILE A 1 222 ? 9.059 6.376 -17.991 1.00 83.06 222 ILE A C 1
ATOM 1825 O O . ILE A 1 222 ? 9.912 5.565 -17.630 1.00 83.06 222 ILE A O 1
ATOM 1829 N N . MET A 1 223 ? 9.227 7.178 -19.047 1.00 84.12 223 MET A N 1
ATOM 1830 C CA . MET A 1 223 ? 10.468 7.219 -19.825 1.00 84.12 223 MET A CA 1
ATOM 1831 C C . MET A 1 223 ? 11.639 7.661 -18.948 1.00 84.12 223 MET A C 1
ATOM 1833 O O . MET A 1 223 ? 12.629 6.938 -18.874 1.00 84.12 223 MET A O 1
ATOM 1837 N N . ASP A 1 224 ? 11.466 8.752 -18.195 1.00 88.00 224 ASP A N 1
ATOM 1838 C CA . ASP A 1 224 ? 12.481 9.291 -17.283 1.00 88.00 224 ASP A CA 1
ATOM 1839 C C . ASP A 1 224 ? 12.924 8.252 -16.235 1.00 88.00 224 ASP A C 1
ATOM 1841 O O . ASP A 1 224 ? 14.110 8.132 -15.925 1.00 88.00 224 ASP A O 1
ATOM 1845 N N . LEU A 1 225 ? 11.994 7.448 -15.697 1.00 89.12 225 LEU A N 1
ATOM 1846 C CA . LEU A 1 225 ? 12.340 6.345 -14.787 1.00 89.12 225 LEU A CA 1
ATOM 1847 C C . LEU A 1 225 ? 13.146 5.247 -15.476 1.00 89.12 225 LEU A C 1
ATOM 1849 O O . LEU A 1 225 ? 14.115 4.748 -14.902 1.00 89.12 225 LEU A O 1
ATOM 1853 N N . ILE A 1 226 ? 12.731 4.840 -16.679 1.00 88.19 226 ILE A N 1
ATOM 1854 C CA . ILE A 1 226 ? 13.417 3.789 -17.434 1.00 88.19 226 ILE A CA 1
ATOM 1855 C C . ILE A 1 226 ? 14.836 4.242 -17.775 1.00 88.19 226 ILE A C 1
ATOM 1857 O O . ILE A 1 226 ? 15.774 3.481 -17.539 1.00 88.19 226 ILE A O 1
ATOM 1861 N N . GLU A 1 227 ? 14.997 5.463 -18.281 1.00 88.75 227 GLU A N 1
ATOM 1862 C CA . GLU A 1 227 ? 16.296 6.056 -18.598 1.00 88.75 227 GLU A CA 1
ATOM 1863 C C . GLU A 1 227 ? 17.175 6.139 -17.349 1.00 88.75 227 GLU A C 1
ATOM 1865 O O . GLU A 1 227 ? 18.287 5.606 -17.342 1.00 88.75 227 GLU A O 1
ATOM 1870 N N . PHE A 1 228 ? 16.638 6.658 -16.240 1.00 90.81 228 PHE A N 1
ATOM 1871 C CA . PHE A 1 228 ? 17.357 6.702 -14.970 1.00 90.81 228 PHE A CA 1
ATOM 1872 C C . PHE A 1 228 ? 17.829 5.310 -14.518 1.00 90.81 228 PHE A C 1
ATOM 1874 O O . PHE A 1 228 ? 18.973 5.157 -14.081 1.00 90.81 228 PHE A O 1
ATOM 1881 N N . TRP A 1 229 ? 16.989 4.272 -14.621 1.00 90.62 229 TRP A N 1
ATOM 1882 C CA . TRP A 1 229 ? 17.380 2.903 -14.260 1.00 90.62 229 TRP A CA 1
ATOM 1883 C C . TRP A 1 229 ? 18.375 2.285 -15.240 1.00 90.62 229 TRP A C 1
ATOM 1885 O O . TRP A 1 229 ? 19.177 1.449 -14.820 1.00 90.62 229 TRP A O 1
ATOM 1895 N N . MET A 1 230 ? 18.340 2.657 -16.519 1.00 85.56 230 MET A N 1
ATOM 1896 C CA . MET A 1 230 ? 19.342 2.229 -17.497 1.00 85.56 230 MET A CA 1
ATOM 1897 C C . MET A 1 230 ? 20.717 2.828 -17.187 1.00 85.56 230 MET A C 1
ATOM 1899 O O . MET A 1 230 ? 21.723 2.138 -17.334 1.00 85.56 230 MET A O 1
ATOM 1903 N N . GLU A 1 231 ? 20.768 4.067 -16.700 1.00 89.31 231 GLU A N 1
ATOM 1904 C CA . GLU A 1 231 ? 22.021 4.742 -16.346 1.00 89.31 231 GLU A CA 1
ATOM 1905 C C . GLU A 1 231 ? 22.573 4.319 -14.979 1.00 89.31 231 GLU A C 1
ATOM 1907 O O . GLU A 1 231 ? 23.771 4.072 -14.831 1.00 89.31 231 GLU A O 1
ATOM 1912 N N . ASN A 1 232 ? 21.705 4.221 -13.969 1.00 89.56 232 ASN A N 1
ATOM 1913 C CA . ASN A 1 232 ? 22.107 4.032 -12.569 1.00 89.56 232 ASN A CA 1
ATOM 1914 C C . ASN A 1 232 ? 21.957 2.583 -12.085 1.00 89.56 232 ASN A C 1
ATOM 1916 O O . ASN A 1 232 ? 22.460 2.212 -11.021 1.00 89.56 232 ASN A O 1
ATOM 1920 N N . GLY A 1 233 ? 21.268 1.751 -12.863 1.00 85.50 233 GLY A N 1
ATOM 1921 C CA . GLY A 1 233 ? 20.850 0.420 -12.460 1.00 85.50 233 GLY A CA 1
ATOM 1922 C C . GLY A 1 233 ? 19.631 0.432 -11.534 1.00 85.50 233 GLY A C 1
ATOM 1923 O O . GLY A 1 233 ? 19.247 1.429 -10.924 1.00 85.50 233 GLY A O 1
ATOM 1924 N N . LYS A 1 234 ? 19.023 -0.744 -11.401 1.00 87.81 234 LYS A N 1
ATOM 1925 C CA . LYS A 1 234 ? 17.992 -1.046 -10.407 1.00 87.81 234 LYS A CA 1
ATOM 1926 C C . LYS A 1 234 ? 18.257 -2.436 -9.851 1.00 87.81 234 LYS A C 1
ATOM 1928 O O . LYS A 1 234 ? 18.893 -3.268 -10.504 1.00 87.81 234 LYS A O 1
ATOM 1933 N N . GLU A 1 235 ? 17.791 -2.688 -8.636 1.00 89.12 235 GLU A N 1
ATOM 1934 C CA . GLU A 1 235 ? 17.931 -4.005 -8.035 1.00 89.12 235 GLU A CA 1
ATOM 1935 C C . GLU A 1 235 ? 17.189 -5.070 -8.863 1.00 89.12 235 GLU A C 1
ATOM 1937 O O . GLU A 1 235 ? 16.061 -4.877 -9.321 1.00 89.12 235 GLU A O 1
ATOM 1942 N N . ILE A 1 236 ? 17.834 -6.219 -9.075 1.00 86.81 236 ILE A N 1
ATOM 1943 C CA . ILE A 1 236 ? 17.235 -7.324 -9.825 1.00 86.81 236 ILE A CA 1
ATOM 1944 C C . ILE A 1 236 ? 16.044 -7.890 -9.042 1.00 86.81 236 ILE A C 1
ATOM 1946 O O . ILE A 1 236 ? 16.118 -8.128 -7.835 1.00 86.81 236 ILE A O 1
ATOM 1950 N N . GLY A 1 237 ? 14.950 -8.147 -9.761 1.00 86.75 237 GLY A N 1
ATOM 1951 C CA . GLY A 1 237 ? 13.709 -8.669 -9.193 1.00 86.75 237 GLY A CA 1
ATOM 1952 C C . GLY A 1 237 ? 12.746 -7.593 -8.691 1.00 86.75 237 GLY A C 1
ATOM 1953 O O . GLY A 1 237 ? 11.691 -7.953 -8.180 1.00 86.75 237 GLY A O 1
ATOM 1954 N N . THR A 1 238 ? 13.073 -6.306 -8.843 1.00 91.00 238 THR A N 1
ATOM 1955 C CA . THR A 1 238 ? 12.118 -5.218 -8.605 1.00 91.00 238 THR A CA 1
ATOM 1956 C C . THR A 1 238 ? 11.045 -5.192 -9.696 1.00 91.00 238 THR A C 1
ATOM 1958 O O . THR A 1 238 ? 11.358 -5.265 -10.886 1.00 91.00 238 THR A O 1
ATOM 1961 N N . ILE A 1 239 ? 9.780 -5.061 -9.295 1.00 90.69 239 ILE A N 1
ATOM 1962 C CA . ILE A 1 239 ? 8.619 -4.996 -10.189 1.00 90.69 239 ILE A CA 1
ATOM 1963 C C . ILE A 1 239 ? 7.904 -3.659 -9.983 1.00 90.69 239 ILE A C 1
ATOM 1965 O O . ILE A 1 239 ? 7.528 -3.322 -8.863 1.00 90.69 239 ILE A O 1
ATOM 1969 N N . TRP A 1 240 ? 7.687 -2.929 -11.078 1.00 90.75 240 TRP A N 1
ATOM 1970 C CA . TRP A 1 240 ? 6.884 -1.707 -11.111 1.00 90.75 240 TRP A CA 1
ATOM 1971 C C . TRP A 1 240 ? 5.605 -1.948 -11.903 1.00 90.75 240 TRP A C 1
ATOM 1973 O O . TRP A 1 240 ? 5.643 -2.419 -13.041 1.00 90.75 240 TRP A O 1
ATOM 1983 N N . ASN A 1 241 ? 4.473 -1.622 -11.291 1.00 88.31 241 ASN A N 1
ATOM 1984 C CA . ASN A 1 241 ? 3.157 -1.697 -11.894 1.00 88.31 241 ASN A CA 1
ATOM 1985 C C . ASN A 1 241 ? 2.571 -0.292 -11.964 1.00 88.31 241 ASN A C 1
ATOM 1987 O O . ASN A 1 241 ? 2.250 0.305 -10.944 1.00 88.31 241 ASN A O 1
ATOM 1991 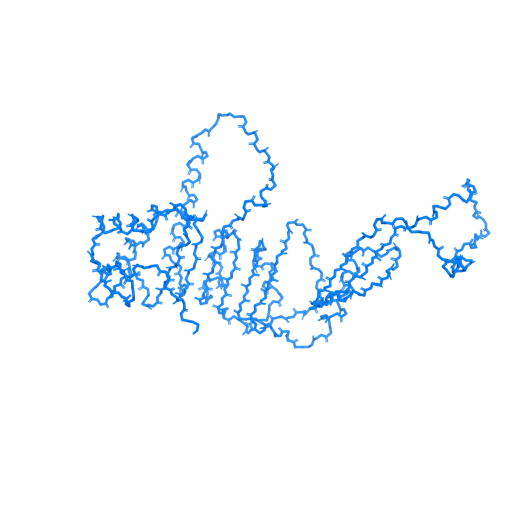N N . PHE A 1 242 ? 2.405 0.208 -13.180 1.00 86.94 242 PHE A N 1
ATOM 1992 C CA . PHE A 1 242 ? 1.739 1.478 -13.422 1.00 86.94 242 PHE A CA 1
ATOM 1993 C C . PHE A 1 242 ? 0.278 1.207 -13.776 1.00 86.94 242 PHE A C 1
ATOM 1995 O O . PHE A 1 242 ? -0.019 0.495 -14.749 1.00 86.94 242 PHE A O 1
ATOM 2002 N N . GLY A 1 243 ? -0.630 1.747 -12.964 1.00 81.81 243 GLY A N 1
ATOM 2003 C CA . GLY A 1 243 ? -2.033 1.886 -13.321 1.00 81.81 243 GLY A CA 1
ATOM 2004 C C . GLY A 1 243 ? -2.155 2.685 -14.618 1.00 81.81 243 GLY A C 1
ATOM 2005 O O . GLY A 1 243 ? -1.296 3.497 -14.941 1.00 81.81 243 GLY A O 1
ATOM 2006 N N . ARG A 1 244 ? -3.210 2.432 -15.393 1.00 78.38 244 ARG A N 1
ATOM 2007 C CA . ARG A 1 244 ? -3.503 3.179 -16.624 1.00 78.38 244 ARG A CA 1
ATOM 2008 C C . ARG A 1 244 ? -4.951 3.612 -16.627 1.00 78.38 244 ARG A C 1
ATOM 2010 O O . ARG A 1 244 ? -5.809 2.868 -16.141 1.00 78.38 244 ARG A O 1
ATOM 2017 N N . ARG A 1 245 ? -5.233 4.755 -17.253 1.00 75.94 245 ARG A N 1
ATOM 2018 C CA . ARG A 1 245 ? -6.621 5.124 -17.550 1.00 75.94 245 ARG A CA 1
ATOM 2019 C C . ARG A 1 245 ? -7.238 4.085 -18.488 1.00 75.94 245 ARG A C 1
ATOM 2021 O O . ARG A 1 245 ? -6.551 3.584 -19.380 1.00 75.94 245 ARG A O 1
ATOM 2028 N N . PRO A 1 246 ? -8.548 3.801 -18.383 1.00 70.50 246 PRO A N 1
ATOM 2029 C CA . PRO A 1 246 ? -9.222 2.878 -19.299 1.00 70.50 246 PRO A CA 1
ATOM 2030 C C . PRO A 1 246 ? -9.086 3.249 -20.786 1.00 70.50 246 PRO A C 1
ATOM 2032 O O . PRO A 1 246 ? -9.172 2.378 -21.649 1.00 70.50 246 PRO A O 1
ATOM 2035 N N . CYS A 1 247 ? -8.888 4.535 -21.093 1.00 70.62 247 CYS A N 1
ATOM 2036 C CA . CYS A 1 247 ? -8.727 5.054 -22.452 1.00 70.62 247 CYS A CA 1
ATOM 2037 C C . CYS A 1 247 ? -7.289 4.966 -22.997 1.00 70.62 247 CYS A C 1
ATOM 2039 O O . CYS A 1 247 ? -7.079 5.173 -24.195 1.00 70.62 247 CYS A O 1
ATOM 2041 N N . GLU A 1 248 ? -6.301 4.656 -22.158 1.00 74.19 248 GLU A N 1
ATOM 2042 C CA . GLU A 1 248 ? -4.898 4.607 -22.556 1.00 74.19 248 GLU A CA 1
ATOM 2043 C C . GLU A 1 248 ? -4.533 3.263 -23.183 1.00 74.19 248 GLU A C 1
ATOM 2045 O O . GLU A 1 248 ? -4.889 2.183 -22.706 1.00 74.19 248 GLU A O 1
ATOM 2050 N N . ASN A 1 249 ? -3.779 3.322 -24.279 1.00 79.50 249 ASN A N 1
ATOM 2051 C CA . ASN A 1 249 ? -3.383 2.136 -25.021 1.00 79.50 249 ASN A CA 1
ATOM 2052 C C . ASN A 1 249 ? -1.930 1.765 -24.710 1.00 79.50 249 ASN A C 1
ATOM 2054 O O . ASN A 1 249 ? -1.004 2.364 -25.259 1.00 79.50 249 ASN A O 1
ATOM 2058 N N . LEU A 1 250 ? -1.755 0.715 -23.898 1.00 79.25 250 LEU A N 1
ATOM 2059 C CA . LEU A 1 250 ? -0.455 0.126 -23.556 1.00 79.25 250 LEU A CA 1
ATOM 2060 C C . LEU A 1 250 ? 0.433 -0.103 -24.787 1.00 79.25 250 LEU A C 1
ATOM 2062 O O . LEU A 1 250 ? 1.625 0.161 -24.733 1.00 79.25 250 LEU A O 1
ATOM 2066 N N . PHE A 1 251 ? -0.110 -0.599 -25.901 1.00 81.56 251 PHE A N 1
ATOM 2067 C CA . PHE A 1 251 ? 0.718 -0.899 -27.074 1.00 81.56 251 PHE A CA 1
ATOM 2068 C C . PHE A 1 251 ? 1.306 0.363 -27.699 1.00 81.56 251 PHE A C 1
ATOM 2070 O O . PHE A 1 251 ? 2.447 0.340 -28.143 1.00 81.56 251 PHE A O 1
ATOM 2077 N N . ARG A 1 252 ? 0.558 1.471 -27.678 1.00 83.81 252 ARG A N 1
ATOM 2078 C CA . ARG A 1 252 ? 1.041 2.766 -28.167 1.00 83.81 252 ARG A CA 1
ATOM 2079 C C . ARG A 1 252 ? 2.185 3.287 -27.301 1.00 83.81 252 ARG A C 1
ATOM 2081 O O . ARG A 1 252 ? 3.173 3.764 -27.839 1.00 83.81 252 ARG A O 1
ATOM 2088 N N . GLU A 1 253 ? 2.055 3.159 -25.985 1.00 82.00 253 GLU A N 1
ATOM 2089 C CA . GLU A 1 253 ? 3.103 3.516 -25.024 1.00 82.00 253 GLU A CA 1
ATOM 2090 C C . GLU A 1 253 ? 4.357 2.645 -25.209 1.00 82.00 253 GLU A C 1
ATOM 2092 O O . GLU A 1 253 ? 5.457 3.174 -25.335 1.00 82.00 253 GLU A O 1
ATOM 2097 N N . LEU A 1 254 ? 4.198 1.321 -25.333 1.00 86.06 254 LEU A N 1
ATOM 2098 C CA . LEU A 1 254 ? 5.312 0.405 -25.611 1.00 86.06 254 LEU A CA 1
ATOM 2099 C C . LEU A 1 254 ? 6.007 0.709 -26.944 1.00 86.06 254 LEU A C 1
ATOM 2101 O O . LEU A 1 254 ? 7.230 0.615 -27.026 1.00 86.06 254 LEU A O 1
ATOM 2105 N N . ASP A 1 255 ? 5.254 1.073 -27.982 1.00 86.44 255 ASP A N 1
ATOM 2106 C CA . ASP A 1 255 ? 5.829 1.460 -29.270 1.00 86.44 255 ASP A CA 1
ATOM 2107 C C . ASP A 1 255 ? 6.615 2.773 -29.169 1.00 86.44 255 ASP A C 1
ATOM 2109 O O . ASP A 1 255 ? 7.685 2.875 -29.773 1.00 86.44 255 ASP A O 1
ATOM 2113 N N . THR A 1 256 ? 6.145 3.739 -28.373 1.00 87.56 256 THR A N 1
ATOM 2114 C CA . THR A 1 256 ? 6.899 4.964 -28.063 1.00 87.56 256 THR A CA 1
ATOM 2115 C C . THR A 1 256 ? 8.183 4.642 -27.302 1.00 87.56 256 THR A C 1
ATOM 2117 O O . THR A 1 256 ? 9.255 5.030 -27.760 1.00 87.56 256 THR A O 1
ATOM 2120 N N . ILE A 1 257 ? 8.107 3.855 -26.219 1.00 86.88 257 ILE A N 1
ATOM 2121 C CA . ILE A 1 257 ? 9.284 3.410 -25.451 1.00 86.88 257 ILE A CA 1
ATOM 2122 C C . ILE A 1 257 ? 10.294 2.740 -26.385 1.00 86.88 257 ILE A C 1
ATOM 2124 O O . ILE A 1 257 ? 11.478 3.065 -26.387 1.00 86.88 257 ILE A O 1
ATOM 2128 N N . LYS A 1 258 ? 9.824 1.829 -27.241 1.00 88.19 258 LYS A N 1
ATOM 2129 C CA . LYS A 1 258 ? 10.682 1.133 -28.197 1.00 88.19 258 LYS A CA 1
ATOM 2130 C C . LYS A 1 258 ? 11.319 2.076 -29.220 1.00 88.19 258 LYS A C 1
ATOM 2132 O O . LYS A 1 258 ? 12.442 1.826 -29.651 1.00 88.19 258 LYS A O 1
ATOM 2137 N N . LYS A 1 259 ? 10.600 3.106 -29.669 1.00 89.06 259 LYS A N 1
ATOM 2138 C CA . LYS A 1 259 ? 11.097 4.070 -30.658 1.00 89.06 259 LYS A CA 1
ATOM 2139 C C . LYS A 1 259 ? 12.204 4.955 -30.085 1.00 89.06 259 LYS A C 1
ATOM 2141 O O . LYS A 1 259 ? 13.180 5.186 -30.790 1.00 89.06 259 LYS A O 1
ATOM 2146 N N . GLU A 1 260 ? 12.035 5.430 -28.856 1.00 87.50 260 GLU A N 1
ATOM 2147 C CA . GLU A 1 260 ? 12.961 6.377 -28.222 1.00 87.50 260 GLU A CA 1
ATOM 2148 C C . GLU A 1 260 ? 14.140 5.658 -27.536 1.00 87.50 260 GLU A C 1
ATOM 2150 O O . GLU A 1 260 ? 15.291 6.017 -27.760 1.00 87.50 260 GLU A O 1
ATOM 2155 N N . ILE A 1 261 ? 13.878 4.584 -26.778 1.00 85.44 261 ILE A N 1
ATOM 2156 C CA . ILE A 1 261 ? 14.893 3.873 -25.970 1.00 85.44 261 ILE A CA 1
ATOM 2157 C C . ILE A 1 261 ? 15.446 2.631 -26.692 1.00 85.44 261 ILE A C 1
ATOM 2159 O O . ILE A 1 261 ? 16.590 2.221 -26.488 1.00 85.44 261 ILE A O 1
ATOM 2163 N N . GLY A 1 262 ? 14.653 2.010 -27.568 1.00 85.69 262 GLY A N 1
ATOM 2164 C CA . GLY A 1 262 ? 15.044 0.820 -28.327 1.00 85.69 262 GLY A CA 1
ATOM 2165 C C . GLY A 1 262 ? 14.488 -0.495 -27.772 1.00 85.69 262 GLY A C 1
ATOM 2166 O O . GLY A 1 262 ? 13.380 -0.582 -27.252 1.00 85.69 262 GLY A O 1
ATOM 2167 N N . GLY A 1 263 ? 15.249 -1.578 -27.941 1.00 86.94 263 GLY A N 1
ATOM 2168 C CA . GLY A 1 263 ? 14.866 -2.919 -27.492 1.00 86.94 263 GLY A CA 1
ATOM 2169 C C . GLY A 1 263 ? 14.035 -3.731 -28.486 1.00 86.94 263 GLY A C 1
ATOM 2170 O O . GLY A 1 263 ? 13.905 -3.414 -29.673 1.00 86.94 263 GLY A O 1
ATOM 2171 N N . ALA A 1 264 ? 13.517 -4.863 -28.008 1.00 86.62 264 ALA A N 1
ATOM 2172 C CA . ALA A 1 264 ? 12.881 -5.860 -28.859 1.00 86.62 264 ALA A CA 1
ATOM 2173 C C . ALA A 1 264 ? 11.633 -6.459 -28.215 1.00 86.62 264 ALA A C 1
ATOM 2175 O O . ALA A 1 264 ? 11.613 -6.793 -27.031 1.00 86.62 264 ALA A O 1
ATOM 2176 N N . TYR A 1 265 ? 10.603 -6.675 -29.031 1.00 85.62 265 TYR A N 1
ATOM 2177 C CA . TYR A 1 265 ? 9.459 -7.467 -28.606 1.00 85.62 265 TYR A CA 1
ATOM 2178 C C . TYR A 1 265 ? 9.832 -8.945 -28.575 1.00 85.62 265 TYR A C 1
ATOM 2180 O O . TYR A 1 265 ? 10.334 -9.498 -29.557 1.00 85.62 265 TYR A O 1
ATOM 2188 N N . ARG A 1 266 ? 9.535 -9.600 -27.456 1.00 83.12 266 ARG A N 1
ATOM 2189 C CA . ARG A 1 266 ? 9.665 -11.047 -27.300 1.00 83.12 266 ARG A CA 1
ATOM 2190 C C . ARG A 1 266 ? 8.376 -11.611 -26.724 1.00 83.12 266 ARG A C 1
ATOM 2192 O O . ARG A 1 266 ? 7.713 -10.989 -25.898 1.00 83.12 266 ARG A O 1
ATOM 2199 N N . ARG A 1 267 ? 8.024 -12.820 -27.149 1.00 73.88 267 ARG A N 1
ATOM 2200 C CA . ARG A 1 267 ? 6.916 -13.555 -26.546 1.00 73.88 267 ARG A CA 1
ATOM 2201 C C . ARG A 1 267 ? 7.335 -14.050 -25.162 1.00 73.88 267 ARG A C 1
ATOM 2203 O O . ARG A 1 267 ? 8.275 -14.835 -25.057 1.00 73.88 267 ARG A O 1
ATOM 2210 N N . VAL A 1 268 ? 6.636 -13.603 -24.126 1.00 68.88 268 VAL A N 1
ATOM 2211 C CA . VAL A 1 268 ? 6.791 -14.074 -22.746 1.00 68.88 268 VAL A CA 1
ATOM 2212 C C . VAL A 1 268 ? 5.456 -14.707 -22.349 1.00 68.88 268 VAL A C 1
ATOM 2214 O O . VAL A 1 268 ? 4.442 -14.029 -22.177 1.00 68.88 268 VAL A O 1
ATOM 2217 N N . SER A 1 269 ? 5.426 -16.041 -22.287 1.00 68.62 269 SER A N 1
ATOM 2218 C CA . SER A 1 269 ? 4.195 -16.836 -22.143 1.00 68.62 269 SER A CA 1
ATOM 2219 C C . SER A 1 269 ? 3.156 -16.539 -23.245 1.00 68.62 269 SER A C 1
ATOM 2221 O O . SER A 1 269 ? 3.457 -16.645 -24.435 1.00 68.62 269 SER A O 1
ATOM 2223 N N . ILE A 1 270 ? 1.914 -16.202 -22.875 1.00 57.09 270 ILE A N 1
ATOM 2224 C CA . ILE A 1 270 ? 0.804 -15.940 -23.807 1.00 57.09 270 ILE A CA 1
ATOM 2225 C C . ILE A 1 270 ? 0.790 -14.506 -24.364 1.00 57.09 270 ILE A C 1
ATOM 2227 O O . ILE A 1 270 ? -0.061 -14.202 -25.197 1.00 57.09 270 ILE A O 1
ATOM 2231 N N . ARG A 1 271 ? 1.704 -13.623 -23.935 1.00 66.44 271 ARG A N 1
ATOM 2232 C CA . ARG A 1 271 ? 1.712 -12.195 -24.301 1.00 66.44 271 ARG A CA 1
ATOM 2233 C C . ARG A 1 271 ? 3.054 -11.767 -24.902 1.00 66.44 271 ARG A C 1
ATOM 2235 O O . ARG A 1 271 ? 4.081 -12.411 -24.698 1.00 66.44 271 ARG A O 1
ATOM 2242 N N . ASN A 1 272 ? 3.030 -10.683 -25.674 1.00 72.25 272 ASN A N 1
ATOM 2243 C CA . ASN A 1 272 ? 4.245 -10.011 -26.126 1.00 72.25 272 ASN A CA 1
ATOM 2244 C C . ASN A 1 272 ? 4.683 -9.023 -25.042 1.00 72.25 272 ASN A C 1
ATOM 2246 O O . ASN A 1 272 ? 3.852 -8.280 -24.522 1.00 72.25 272 ASN A O 1
ATOM 2250 N N . ALA A 1 273 ? 5.970 -9.039 -24.713 1.00 83.12 273 ALA A N 1
ATOM 2251 C CA . ALA A 1 273 ? 6.603 -8.103 -23.797 1.00 83.12 273 ALA A CA 1
ATOM 2252 C C . ALA A 1 273 ? 7.686 -7.318 -24.542 1.00 83.12 273 ALA A C 1
ATOM 2254 O O . ALA A 1 273 ? 8.364 -7.872 -25.416 1.00 83.12 273 ALA A O 1
ATOM 2255 N N . LEU A 1 274 ? 7.841 -6.041 -24.203 1.00 84.88 274 LEU A N 1
ATOM 2256 C CA . LEU A 1 274 ? 8.983 -5.242 -24.632 1.00 84.88 274 LEU A CA 1
ATOM 2257 C C . LEU A 1 274 ? 10.157 -5.544 -23.701 1.00 84.88 274 LEU A C 1
ATOM 2259 O O . LEU A 1 274 ? 10.021 -5.440 -22.483 1.00 84.88 274 LEU A O 1
ATOM 2263 N N . ILE A 1 275 ? 11.286 -5.949 -24.278 1.00 86.06 275 ILE A N 1
ATOM 2264 C CA . ILE A 1 275 ? 12.516 -6.255 -23.550 1.00 86.06 275 ILE A CA 1
ATOM 2265 C C . ILE A 1 275 ? 13.535 -5.158 -23.843 1.00 86.06 275 ILE A C 1
ATOM 2267 O O . ILE A 1 275 ? 13.922 -4.972 -25.003 1.00 86.06 275 ILE A O 1
ATOM 2271 N N . LEU A 1 276 ? 13.979 -4.474 -22.793 1.00 84.94 276 LEU A N 1
ATOM 2272 C CA . LEU A 1 276 ? 14.997 -3.429 -22.841 1.00 84.94 276 LEU A CA 1
ATOM 2273 C C . LEU A 1 276 ? 16.259 -3.942 -22.128 1.00 84.94 276 LEU A C 1
ATOM 2275 O O . LEU A 1 276 ? 16.155 -4.425 -20.997 1.00 84.94 276 LEU A O 1
ATOM 2279 N N . PRO A 1 277 ? 17.444 -3.914 -22.760 1.00 80.69 277 PRO A N 1
ATOM 2280 C CA . PRO A 1 277 ? 18.683 -4.243 -22.064 1.00 80.69 277 PRO A CA 1
ATOM 2281 C C . PRO A 1 277 ? 18.976 -3.155 -21.027 1.00 80.69 277 PRO A C 1
ATOM 2283 O O . PRO A 1 277 ? 19.085 -1.988 -21.385 1.00 80.69 277 PRO A O 1
ATOM 2286 N N . LEU A 1 278 ? 19.086 -3.535 -19.753 1.00 77.56 278 LEU A N 1
ATOM 2287 C CA . LEU A 1 278 ? 19.442 -2.594 -18.689 1.00 77.56 278 LEU A CA 1
ATOM 2288 C C . LEU A 1 278 ? 20.968 -2.498 -18.560 1.00 77.56 278 LEU A C 1
ATOM 2290 O O . LEU A 1 278 ? 21.514 -1.418 -18.399 1.00 77.56 278 LEU A O 1
ATOM 2294 N N . ASN A 1 279 ? 21.659 -3.638 -18.660 1.00 74.56 279 ASN A N 1
ATOM 2295 C CA . ASN A 1 279 ? 23.115 -3.756 -18.764 1.00 74.56 279 ASN A CA 1
ATOM 2296 C C . ASN A 1 279 ? 23.484 -5.132 -19.364 1.00 74.56 279 ASN A C 1
ATOM 2298 O O . ASN A 1 279 ? 22.609 -5.868 -19.825 1.00 74.56 279 ASN A O 1
ATOM 2302 N N . ASP A 1 280 ? 24.766 -5.508 -19.328 1.00 74.94 280 ASP A N 1
ATOM 2303 C CA . ASP A 1 280 ? 25.254 -6.794 -19.854 1.00 74.94 280 ASP A CA 1
ATOM 2304 C C . ASP A 1 280 ? 24.637 -8.035 -19.169 1.00 74.94 280 ASP A C 1
ATOM 2306 O O . ASP A 1 280 ? 24.662 -9.131 -19.732 1.00 74.94 280 ASP A O 1
ATOM 2310 N N . ALA A 1 281 ? 24.080 -7.886 -17.962 1.00 74.44 281 ALA A N 1
ATOM 2311 C CA . ALA A 1 281 ? 23.595 -8.975 -17.113 1.00 74.44 281 ALA A CA 1
ATOM 2312 C C . ALA A 1 281 ? 22.096 -8.899 -16.752 1.00 74.44 281 ALA A C 1
ATOM 2314 O O . ALA A 1 281 ? 21.564 -9.867 -16.203 1.00 74.44 281 ALA A O 1
ATOM 2315 N N . SER A 1 282 ? 21.393 -7.799 -17.044 1.00 78.75 282 SER A N 1
ATOM 2316 C CA . SER A 1 282 ? 19.977 -7.628 -16.691 1.00 78.75 282 SER A CA 1
ATOM 2317 C C . SER A 1 282 ? 19.148 -6.935 -17.775 1.00 78.75 282 SER A C 1
ATOM 2319 O O . SER A 1 282 ? 19.646 -6.216 -18.642 1.00 78.75 282 SER A O 1
ATOM 2321 N N . GLN A 1 283 ? 17.842 -7.206 -17.748 1.00 84.50 283 GLN A N 1
ATOM 2322 C CA . GLN A 1 283 ? 16.870 -6.717 -18.723 1.00 84.50 283 GLN A CA 1
ATOM 2323 C C . GLN A 1 283 ? 15.628 -6.208 -17.998 1.00 84.50 283 GLN A C 1
ATOM 2325 O O . GLN A 1 283 ? 15.176 -6.827 -17.033 1.00 84.50 283 GLN A O 1
ATOM 2330 N N . LEU A 1 284 ? 15.055 -5.120 -18.500 1.00 81.31 284 LEU A N 1
ATOM 2331 C CA . LEU A 1 284 ? 13.745 -4.629 -18.103 1.00 81.31 284 LEU A CA 1
ATOM 2332 C C . LEU A 1 284 ? 12.683 -5.241 -19.025 1.00 81.31 284 LEU A C 1
ATOM 2334 O O . LEU A 1 284 ? 12.832 -5.259 -20.249 1.00 81.31 284 LEU A O 1
ATOM 2338 N N . ILE A 1 285 ? 11.616 -5.770 -18.428 1.00 82.31 285 ILE A N 1
ATOM 2339 C CA . ILE A 1 285 ? 10.526 -6.445 -19.136 1.00 82.31 285 ILE A CA 1
ATOM 2340 C C . ILE A 1 285 ? 9.244 -5.655 -18.903 1.00 82.31 285 ILE A C 1
ATOM 2342 O O . ILE A 1 285 ? 8.742 -5.617 -17.784 1.00 82.31 285 ILE A O 1
ATOM 2346 N N . SER A 1 286 ? 8.682 -5.081 -19.964 1.00 82.19 286 SER A N 1
ATOM 2347 C CA . SER A 1 286 ? 7.401 -4.375 -19.903 1.00 82.19 286 SER A CA 1
ATOM 2348 C C . SER A 1 286 ? 6.294 -5.196 -20.566 1.00 82.19 286 SER A C 1
ATOM 2350 O O . SER A 1 286 ? 6.420 -5.623 -21.718 1.00 82.19 286 SER A O 1
ATOM 2352 N N . SER A 1 287 ? 5.218 -5.487 -19.826 1.00 75.75 287 SER A N 1
ATOM 2353 C CA . SER A 1 287 ? 4.108 -6.328 -20.298 1.00 75.75 287 SER A CA 1
ATOM 2354 C C . SER A 1 287 ? 2.801 -6.074 -19.540 1.00 75.75 287 SER A C 1
ATOM 2356 O O . SER A 1 287 ? 2.798 -5.531 -18.438 1.00 75.75 287 SER A O 1
ATOM 2358 N N . GLN A 1 288 ? 1.672 -6.504 -20.113 1.00 70.56 288 GLN A N 1
ATOM 2359 C CA . GLN A 1 288 ? 0.366 -6.415 -19.456 1.00 70.56 288 GLN A CA 1
ATOM 2360 C C . GLN A 1 288 ? 0.196 -7.520 -18.399 1.00 70.56 288 GLN A C 1
ATOM 2362 O O . GLN A 1 288 ? 0.240 -8.704 -18.750 1.00 70.56 288 GLN A O 1
ATOM 2367 N N . ASN A 1 289 ? -0.141 -7.143 -17.160 1.00 59.91 289 ASN A N 1
ATOM 2368 C CA . ASN A 1 289 ? -0.374 -8.025 -16.004 1.00 59.91 289 ASN A CA 1
ATOM 2369 C C . ASN A 1 289 ? 0.832 -8.911 -15.656 1.00 59.91 289 ASN A C 1
ATOM 2371 O O . ASN A 1 289 ? 0.729 -10.143 -15.683 1.00 59.91 289 ASN A O 1
ATOM 2375 N N . ALA A 1 290 ? 1.957 -8.296 -15.287 1.00 51.03 290 ALA A N 1
ATOM 2376 C CA . ALA A 1 290 ? 2.966 -8.996 -14.503 1.00 51.03 290 ALA A CA 1
ATOM 2377 C C . ALA A 1 290 ? 2.338 -9.321 -13.138 1.00 51.03 290 ALA A C 1
ATOM 2379 O O . ALA A 1 290 ? 2.298 -8.485 -12.244 1.00 51.03 290 ALA A O 1
ATOM 2380 N N . LYS A 1 291 ? 1.729 -10.506 -13.001 1.00 41.53 291 LYS A N 1
ATOM 2381 C CA . LYS A 1 291 ? 1.215 -10.952 -11.704 1.00 41.53 291 LYS A CA 1
ATOM 2382 C C . LYS A 1 291 ? 2.361 -10.912 -10.696 1.00 41.53 291 LYS A C 1
ATOM 2384 O O . LYS A 1 291 ? 3.385 -11.553 -10.925 1.00 41.53 291 LYS A O 1
ATOM 2389 N N . VAL A 1 292 ? 2.130 -10.216 -9.586 1.00 37.50 292 VAL A N 1
ATOM 2390 C CA . VAL A 1 292 ? 2.848 -10.422 -8.328 1.00 37.50 292 VAL A CA 1
ATOM 2391 C C . VAL A 1 292 ? 2.777 -11.926 -8.028 1.00 37.50 292 VAL A C 1
ATOM 2393 O O . VAL A 1 292 ? 1.668 -12.473 -7.987 1.00 37.50 292 VAL A O 1
ATOM 2396 N N . PRO A 1 293 ? 3.904 -12.645 -7.914 1.00 29.53 293 PRO A N 1
ATOM 2397 C CA . PRO A 1 293 ? 3.863 -13.961 -7.307 1.00 29.53 293 PRO A CA 1
ATOM 2398 C C . PRO A 1 293 ? 3.512 -13.748 -5.830 1.00 29.53 293 PRO A C 1
ATOM 2400 O O . PRO A 1 293 ? 4.305 -13.167 -5.094 1.00 29.53 293 PRO A O 1
ATOM 2403 N N . LEU A 1 294 ? 2.288 -14.140 -5.458 1.00 32.19 294 LEU A N 1
ATOM 2404 C CA . LEU A 1 294 ? 1.882 -14.358 -4.066 1.00 32.19 294 LEU A CA 1
ATOM 2405 C C . LEU A 1 294 ? 2.813 -15.377 -3.398 1.00 32.19 294 LEU A C 1
ATOM 2407 O O . LEU A 1 294 ? 3.178 -16.361 -4.089 1.00 32.19 294 LEU A O 1
#

pLDDT: mean 75.43, std 17.42, range [29.53, 98.19]

InterPro domains:
  IPR021942 Protein of unknown function DUF3557 [PF12078] (69-163)
  IPR021942 Protein of unknown function DUF3557 [PF12078] (196-243)
  IPR021942 Protein of unknown function DUF3557 [PTHR31379] (2-290)

Organism: Caenorhabditis briggsae (NCBI:txid6238)

Foldseek 3Di:
DDKDKDWDPDFDQDDPVVVVVVVVVPPDDDPDDDPDPPPPRSGATWIWIWDADPVGDIDIDTDDRPQDSVNVQLVVQCVPQNPDPDAAEDDAEDEADDDPPDDRRHYPPAEHAYQEYADEAHDCVVVVVNYDPVNPLHQEYEYEPDDLVSLVDPSQLRHQAYAYHYDDPVPPPPPPPPPPDDDVPVVVVVVVVRVVSVLVSVLPRQHQEYEDECNNDPLVSVLVSLVSCLVPNDDPNRYYHYHDDPPDDPVVSLVVSCVPQNADWDDDDPWIWGWHDSDPPDIDTHDDDPDDPD

Radius of gyration: 28.05 Å; chains: 1; bounding box: 72×53×79 Å

Secondary structure (DSSP, 8-state):
-EEEEEEEEEEEEPPHHHHHTTTTT----TT----STT---SEEEEEEEEEE-TT--EEEEEPPTT--HHHHHHHHHHHHHTT-SS-EE-SSEEE----TT----PPTT--EE-SEEE-TTS-HHHHGGGB-GGGPSPSEEEEES--HHHHHSHHHHH-SEEEEEPPPGGG---------S--TTHHHHHHHHHHHHHHHHHHT---SEEEE-TTSS-HHHHHHHHHHHHHH---TT-EEEE---TT--HHHHHHHHHHHT--EEEEETTEEEEEEE-SSS-EEEE-TT-----